Protein AF-A0A949EAJ3-F1 (afdb_monomer_lite)

Structure (mmCIF, N/CA/C/O backbone):
data_AF-A0A949EAJ3-F1
#
_entry.id   AF-A0A949EAJ3-F1
#
loop_
_atom_site.group_PDB
_atom_site.id
_atom_site.type_symbol
_atom_site.label_atom_id
_atom_site.label_alt_id
_atom_site.label_comp_id
_atom_site.label_asym_id
_atom_site.label_entity_id
_atom_site.label_seq_id
_atom_site.pdbx_PDB_ins_code
_atom_site.Cartn_x
_atom_site.Cartn_y
_atom_site.Cartn_z
_atom_site.occupancy
_atom_site.B_iso_or_equiv
_atom_site.auth_seq_id
_atom_site.auth_comp_id
_atom_site.auth_asym_id
_atom_site.auth_atom_id
_atom_site.pdbx_PDB_model_num
ATOM 1 N N . MET A 1 1 ? -10.487 -21.394 61.112 1.00 54.28 1 MET A N 1
ATOM 2 C CA . MET A 1 1 ? -10.572 -21.930 59.734 1.00 54.28 1 MET A CA 1
ATOM 3 C C . MET A 1 1 ? -11.647 -21.232 58.896 1.00 54.28 1 MET A C 1
ATOM 5 O O . MET A 1 1 ? -11.265 -20.547 57.963 1.00 54.28 1 MET A O 1
ATOM 9 N N . LYS A 1 2 ? -12.944 -21.254 59.259 1.00 57.28 2 LYS A N 1
ATOM 10 C CA . LYS A 1 2 ? -14.018 -20.570 58.488 1.00 57.28 2 LYS A CA 1
ATOM 11 C C . LYS A 1 2 ? -13.787 -19.069 58.211 1.00 57.28 2 LYS A C 1
ATOM 13 O O . LYS A 1 2 ? -14.093 -18.607 57.124 1.00 57.28 2 LYS A O 1
ATOM 18 N N . LYS A 1 3 ? -13.209 -18.321 59.162 1.00 59.44 3 LYS A N 1
ATOM 19 C CA . LYS A 1 3 ? -12.944 -16.872 59.016 1.00 59.44 3 LYS A CA 1
ATOM 20 C C . LYS A 1 3 ? -11.853 -16.558 57.978 1.00 59.44 3 LYS A C 1
ATOM 22 O O . LYS A 1 3 ? -12.006 -15.632 57.198 1.00 59.44 3 LYS A O 1
ATOM 27 N N . TYR A 1 4 ? -10.794 -17.371 57.930 1.00 67.94 4 TYR A N 1
ATOM 28 C CA . TYR A 1 4 ? -9.713 -17.240 56.944 1.00 67.94 4 TYR A CA 1
ATOM 29 C C . TYR A 1 4 ? -10.102 -17.819 55.577 1.00 67.94 4 TYR A C 1
ATOM 31 O O . TYR A 1 4 ? -9.638 -17.324 54.561 1.00 67.94 4 TYR A O 1
ATOM 39 N N . LEU A 1 5 ? -11.010 -18.804 55.548 1.00 73.44 5 LEU A N 1
ATOM 40 C CA . LEU A 1 5 ? -11.618 -19.317 54.316 1.00 73.44 5 LEU A CA 1
ATOM 41 C C . LEU A 1 5 ? -12.496 -18.249 53.639 1.00 73.44 5 LEU A C 1
ATOM 43 O O . LEU A 1 5 ? -12.387 -18.040 52.438 1.00 73.44 5 LEU A O 1
ATOM 47 N N . PHE A 1 6 ? -13.320 -17.533 54.416 1.00 71.31 6 PHE A N 1
ATOM 48 C CA . PHE A 1 6 ? -14.121 -16.409 53.917 1.00 71.31 6 PHE A CA 1
ATOM 49 C C . PHE A 1 6 ? -13.250 -15.239 53.451 1.00 71.31 6 PHE A C 1
ATOM 51 O O . PHE A 1 6 ? -13.505 -14.678 52.392 1.00 71.31 6 PHE A O 1
ATOM 58 N N . LEU A 1 7 ? -12.197 -14.900 54.203 1.00 72.31 7 LEU A N 1
ATOM 59 C CA . LEU A 1 7 ? -11.242 -13.867 53.798 1.00 72.31 7 LEU A CA 1
ATOM 60 C C . LEU A 1 7 ? -10.501 -14.264 52.509 1.00 72.31 7 LEU A C 1
ATOM 62 O O . LEU A 1 7 ? -10.348 -13.437 51.619 1.00 72.31 7 LEU A O 1
ATOM 66 N N . GLY A 1 8 ? -10.106 -15.534 52.379 1.00 75.38 8 GLY A N 1
ATOM 67 C CA . GLY A 1 8 ? -9.476 -16.076 51.173 1.00 75.38 8 GLY A CA 1
ATOM 68 C C . GLY A 1 8 ? -10.398 -16.063 49.953 1.00 75.38 8 GLY A C 1
ATOM 69 O O . GLY A 1 8 ? -9.954 -15.695 48.874 1.00 75.38 8 GLY A O 1
ATOM 70 N N . LEU A 1 9 ? -11.687 -16.376 50.125 1.00 73.88 9 LEU A N 1
ATOM 71 C CA . LEU A 1 9 ? -12.703 -16.280 49.067 1.00 73.88 9 LEU A CA 1
ATOM 72 C C . LEU A 1 9 ? -12.960 -14.834 48.631 1.00 73.88 9 LEU A C 1
ATOM 74 O O . LEU A 1 9 ? -13.077 -14.578 47.440 1.00 73.88 9 LEU A O 1
ATOM 78 N N . ILE A 1 10 ? -13.004 -13.887 49.572 1.00 71.56 10 ILE A N 1
ATOM 79 C CA . ILE A 1 10 ? -13.185 -12.459 49.273 1.00 71.56 10 ILE A CA 1
ATOM 80 C C . ILE A 1 10 ? -11.951 -11.895 48.559 1.00 71.56 10 ILE A C 1
ATOM 82 O O . ILE A 1 10 ? -12.093 -11.149 47.598 1.00 71.56 10 ILE A O 1
ATOM 86 N N . ILE A 1 11 ? -10.745 -12.282 48.977 1.00 70.06 11 ILE A N 1
ATOM 87 C CA . ILE A 1 11 ? -9.493 -11.876 48.325 1.00 70.06 11 ILE A CA 1
ATOM 88 C C . ILE A 1 11 ? -9.378 -12.512 46.930 1.00 70.06 11 ILE A C 1
ATOM 90 O O . ILE A 1 11 ? -9.062 -11.811 45.976 1.00 70.06 11 ILE A O 1
ATOM 94 N N . ALA A 1 12 ? -9.714 -13.794 46.765 1.00 69.25 12 ALA A N 1
ATOM 95 C CA . ALA A 1 12 ? -9.764 -14.440 45.451 1.00 69.25 12 ALA A CA 1
ATOM 96 C C . ALA A 1 12 ? -10.806 -13.784 44.524 1.00 69.25 12 ALA A C 1
ATOM 98 O O . ALA A 1 12 ? -10.527 -13.565 43.350 1.00 69.25 12 ALA A O 1
ATOM 99 N N . PHE A 1 13 ? -11.967 -13.394 45.061 1.00 66.50 13 PHE A N 1
ATOM 100 C CA . PHE A 1 13 ? -13.021 -12.676 44.337 1.00 66.50 13 PHE A CA 1
ATOM 101 C C . PHE A 1 13 ? -12.641 -11.228 43.978 1.00 66.50 13 PHE A C 1
ATOM 103 O O . PHE A 1 13 ? -13.087 -10.717 42.958 1.00 66.50 13 PHE A O 1
ATOM 110 N N . LEU A 1 14 ? -11.800 -10.570 44.783 1.00 58.12 14 LEU A N 1
ATOM 111 C CA . LEU A 1 14 ? -11.299 -9.213 44.525 1.00 58.12 14 LEU A CA 1
ATOM 112 C C . LEU A 1 14 ? -10.098 -9.180 43.570 1.00 58.12 14 LEU A C 1
ATOM 114 O O . LEU A 1 14 ? -9.890 -8.168 42.908 1.00 58.12 14 LEU A O 1
ATOM 118 N N . ILE A 1 15 ? -9.311 -10.260 43.489 1.00 56.62 15 ILE A N 1
ATOM 119 C CA . ILE A 1 15 ? -8.134 -10.349 42.606 1.00 56.62 15 ILE A CA 1
ATOM 120 C C . ILE A 1 15 ? -8.495 -10.959 41.241 1.00 56.62 15 ILE A C 1
ATOM 122 O O . ILE A 1 15 ? -7.904 -10.575 40.235 1.00 56.62 15 ILE A O 1
ATOM 126 N N . ALA A 1 16 ? -9.494 -11.847 41.168 1.00 56.22 16 ALA A N 1
ATOM 127 C CA . ALA A 1 16 ? -9.950 -12.448 39.910 1.00 56.22 16 ALA A CA 1
ATOM 128 C C . ALA A 1 16 ? -10.300 -11.435 38.790 1.00 56.22 16 ALA A C 1
ATOM 130 O O . ALA A 1 16 ? -9.942 -11.708 37.645 1.00 56.22 16 ALA A O 1
ATOM 131 N N . PRO A 1 17 ? -10.904 -10.256 39.060 1.00 51.97 17 PRO A N 1
ATOM 132 C CA . PRO A 1 17 ? -11.221 -9.278 38.018 1.00 51.97 17 PRO A CA 1
ATOM 133 C C . PRO A 1 17 ? -9.994 -8.524 37.492 1.00 51.97 17 PRO A C 1
ATOM 135 O O . PRO A 1 17 ? -10.044 -7.995 36.388 1.00 51.97 17 PRO A O 1
ATOM 138 N N . VAL A 1 18 ? -8.882 -8.473 38.240 1.00 52.34 18 VAL A N 1
ATOM 139 C CA . VAL A 1 18 ? -7.666 -7.746 37.816 1.00 52.34 18 VAL A CA 1
ATOM 140 C C . VAL A 1 18 ? -7.006 -8.424 36.605 1.00 52.34 18 VAL A C 1
ATOM 142 O O . VAL A 1 18 ? -6.289 -7.779 35.848 1.00 52.34 18 VAL A O 1
ATOM 145 N N . VAL A 1 19 ? -7.295 -9.709 36.379 1.00 49.25 19 VAL A N 1
ATOM 146 C CA . VAL A 1 19 ? -6.828 -10.473 35.210 1.00 49.25 19 VAL A CA 1
ATOM 147 C C . VAL A 1 19 ? -7.779 -10.322 34.005 1.00 49.25 19 VAL A C 1
ATOM 149 O O . VAL A 1 19 ? -7.454 -10.751 32.904 1.00 49.25 19 VAL A O 1
ATOM 152 N N . VAL A 1 20 ? -8.932 -9.658 34.169 1.00 49.22 20 VAL A N 1
ATOM 153 C CA . VAL A 1 20 ? -9.949 -9.436 33.119 1.00 49.22 20 VAL A CA 1
ATOM 154 C C . VAL A 1 20 ? -9.729 -8.079 32.433 1.00 49.22 20 VAL A C 1
ATOM 156 O O . VAL A 1 20 ? -10.641 -7.279 32.263 1.00 49.22 20 VAL A O 1
ATOM 159 N N . LEU A 1 21 ? -8.493 -7.804 32.010 1.00 48.28 21 LEU A N 1
ATOM 160 C CA . LEU A 1 21 ? -8.167 -6.710 31.078 1.00 48.28 21 LEU A CA 1
ATOM 161 C C . LEU A 1 21 ? -8.411 -7.122 29.610 1.00 48.28 21 LEU A C 1
ATOM 163 O O . LEU A 1 21 ? -7.740 -6.641 28.706 1.00 48.28 21 LEU A O 1
ATOM 167 N N . ALA A 1 22 ? -9.357 -8.027 29.352 1.00 43.94 22 ALA A N 1
ATOM 168 C CA . ALA A 1 22 ? -9.595 -8.598 28.025 1.00 43.94 22 ALA A CA 1
ATOM 169 C C . ALA A 1 22 ? -10.613 -7.797 27.186 1.00 43.94 22 ALA A C 1
ATOM 171 O O . ALA A 1 22 ? -11.365 -8.376 26.411 1.00 43.94 22 ALA A O 1
ATOM 172 N N . GLY A 1 23 ? -10.659 -6.474 27.356 1.00 53.16 23 GLY A N 1
ATOM 173 C CA . GLY A 1 23 ? -11.321 -5.580 26.410 1.00 53.16 23 GLY A CA 1
ATOM 174 C C . GLY A 1 23 ? -10.259 -4.988 25.499 1.00 53.16 23 GLY A C 1
ATOM 175 O O . GLY A 1 23 ? -9.665 -3.967 25.843 1.00 53.16 23 GLY A O 1
ATOM 176 N N . ASP A 1 24 ? -9.970 -5.644 24.376 1.00 53.59 24 ASP A N 1
ATOM 177 C CA . ASP A 1 24 ? -9.102 -5.052 23.363 1.00 53.59 24 ASP A CA 1
ATOM 178 C C . ASP A 1 24 ? -9.832 -3.859 22.724 1.00 53.59 24 ASP A C 1
ATOM 180 O O . ASP A 1 24 ? -10.738 -4.008 21.908 1.00 53.59 24 ASP A O 1
ATOM 184 N N . LEU A 1 25 ? -9.474 -2.649 23.160 1.00 57.84 25 LEU A N 1
ATOM 185 C CA . LEU A 1 25 ? -10.020 -1.392 22.645 1.00 57.84 25 LEU A CA 1
ATOM 186 C C . LEU A 1 25 ? -9.267 -0.892 21.399 1.00 57.84 25 LEU A C 1
ATOM 188 O O . LEU A 1 25 ? -9.429 0.267 21.016 1.00 57.84 25 LEU A O 1
ATOM 192 N N . SER A 1 26 ? -8.415 -1.714 20.777 1.00 56.53 26 SER A N 1
ATOM 193 C CA . SER A 1 26 ? -7.562 -1.288 19.657 1.00 56.53 26 SER A CA 1
ATOM 194 C C . SER A 1 26 ? -8.280 -1.153 18.303 1.00 56.53 26 SER A C 1
ATOM 196 O O . SER A 1 26 ? -7.643 -0.788 17.314 1.00 56.53 26 SER A O 1
ATOM 198 N N . GLY A 1 27 ? -9.600 -1.369 18.238 1.00 65.75 27 GLY A N 1
ATOM 199 C CA . GLY A 1 27 ? -10.379 -1.354 16.994 1.00 65.75 27 GLY A CA 1
ATOM 200 C C . GLY A 1 27 ? -11.525 -0.326 16.927 1.00 65.75 27 GLY A C 1
ATOM 201 O O . GLY A 1 27 ? -11.972 0.199 17.948 1.00 65.75 27 GLY A O 1
ATOM 202 N N . PRO A 1 28 ? -12.039 -0.027 15.715 1.00 69.19 28 PRO A N 1
ATOM 203 C CA . PRO A 1 28 ? -13.260 0.760 15.535 1.00 69.19 28 PRO A CA 1
ATOM 204 C C . PRO A 1 28 ? -14.497 0.005 16.054 1.00 69.19 28 PRO A C 1
ATOM 206 O O . PRO A 1 28 ? -14.603 -1.204 15.873 1.00 69.19 28 PRO A O 1
ATOM 209 N N . LEU A 1 29 ? -15.476 0.728 16.624 1.00 76.00 29 LEU A N 1
ATOM 210 C CA . LEU A 1 29 ? -16.734 0.139 17.128 1.00 76.00 29 LEU A CA 1
ATOM 211 C C . LEU A 1 29 ? -17.490 -0.656 16.055 1.00 76.00 29 LEU A C 1
ATOM 213 O O . LEU A 1 29 ? -18.106 -1.671 16.354 1.00 76.00 29 LEU A O 1
ATOM 217 N N . VAL A 1 30 ? -17.447 -0.182 14.808 1.00 82.31 30 VAL A N 1
ATOM 218 C CA . VAL A 1 30 ? -18.002 -0.881 13.647 1.00 82.31 30 VAL A CA 1
ATOM 219 C C . VAL A 1 30 ? -16.823 -1.366 12.795 1.00 82.31 30 VAL A C 1
ATOM 221 O O . VAL A 1 30 ? -16.180 -0.540 12.145 1.00 82.31 30 VAL A O 1
ATOM 224 N N . PRO A 1 31 ? -16.513 -2.676 12.780 1.00 70.50 31 PRO A N 1
ATOM 225 C CA . PRO A 1 31 ? -15.344 -3.203 12.067 1.00 70.50 31 PRO A CA 1
ATOM 226 C C . PRO A 1 31 ? -15.553 -3.349 10.548 1.00 70.50 31 PRO A C 1
ATOM 228 O O . PRO A 1 31 ? -14.629 -3.710 9.826 1.00 70.50 31 PRO A O 1
ATOM 231 N N . CYS A 1 32 ? -16.743 -3.036 10.033 1.00 78.75 32 CYS A N 1
ATOM 232 C CA . CYS A 1 32 ? -17.153 -3.248 8.643 1.00 78.75 32 CYS A CA 1
ATOM 233 C C . CYS A 1 32 ? -17.686 -1.959 7.987 1.00 78.75 32 CYS A C 1
ATOM 235 O O . CYS A 1 32 ? -17.901 -0.943 8.648 1.00 78.75 32 CYS A O 1
ATOM 237 N N . GLY A 1 33 ? -17.910 -1.991 6.672 1.00 67.62 33 GLY A N 1
ATOM 238 C CA . GLY A 1 33 ? -18.598 -0.923 5.935 1.00 67.62 33 GLY A CA 1
ATOM 239 C C . GLY A 1 33 ? -17.767 0.337 5.668 1.00 67.62 33 GLY A C 1
ATOM 240 O O . GLY A 1 33 ? -18.328 1.372 5.307 1.00 67.62 33 GLY A O 1
ATOM 241 N N . THR A 1 34 ? -16.442 0.272 5.828 1.00 66.12 34 THR A N 1
ATOM 242 C CA . THR A 1 34 ? -15.527 1.365 5.462 1.00 66.12 34 THR A CA 1
ATOM 243 C C . THR A 1 34 ? -14.929 1.145 4.069 1.00 66.12 34 THR A C 1
ATOM 245 O O . THR A 1 34 ? -15.103 0.097 3.457 1.00 66.12 34 THR A O 1
ATOM 248 N N . ARG A 1 35 ? -14.160 2.118 3.559 1.00 43.81 35 ARG A N 1
ATOM 249 C CA . ARG A 1 35 ? -13.435 1.973 2.278 1.00 43.81 35 ARG A CA 1
ATOM 250 C C . ARG A 1 35 ? -12.357 0.879 2.306 1.00 43.81 35 ARG A C 1
ATOM 252 O O . ARG A 1 35 ? -11.858 0.503 1.250 1.00 43.81 35 ARG A O 1
ATOM 259 N N . THR A 1 36 ? -11.974 0.417 3.496 1.00 44.81 36 THR A N 1
ATOM 260 C CA . THR A 1 36 ? -10.895 -0.553 3.732 1.00 44.81 36 THR A CA 1
ATOM 261 C C . THR A 1 36 ? -11.379 -1.825 4.432 1.00 44.81 36 THR A C 1
ATOM 263 O O . THR A 1 36 ? -10.557 -2.681 4.736 1.00 44.81 36 THR A O 1
ATOM 266 N N . THR A 1 37 ? -12.682 -1.963 4.710 1.00 52.38 37 THR A N 1
ATOM 267 C CA . THR A 1 37 ? -13.263 -3.134 5.389 1.00 52.38 37 THR A CA 1
ATOM 268 C C . THR A 1 37 ? -14.440 -3.697 4.595 1.00 52.38 37 THR A C 1
ATOM 270 O O . THR A 1 37 ? -15.044 -3.005 3.778 1.00 52.38 37 THR A O 1
ATOM 273 N N . GLU A 1 38 ? -14.739 -4.982 4.773 1.00 63.16 38 GLU A N 1
ATOM 274 C CA . GLU A 1 38 ? -15.806 -5.653 4.026 1.00 63.16 38 GLU A CA 1
ATOM 275 C C . GLU A 1 38 ? -17.204 -5.070 4.311 1.00 63.16 38 GLU A C 1
ATOM 277 O O . GLU A 1 38 ? -17.414 -4.457 5.364 1.00 63.16 38 GLU A O 1
ATOM 282 N N . PRO A 1 39 ? -18.177 -5.223 3.388 1.00 72.88 39 PRO A N 1
ATOM 283 C CA . PRO A 1 39 ? -19.558 -4.836 3.652 1.00 72.88 39 PRO A CA 1
ATOM 284 C C . PRO A 1 39 ? -20.093 -5.516 4.914 1.00 72.88 39 PRO A C 1
ATOM 286 O O . PRO A 1 39 ? -19.877 -6.706 5.128 1.00 72.88 39 PRO A O 1
ATOM 289 N N . CYS A 1 40 ? -20.818 -4.761 5.740 1.00 72.44 40 CYS A N 1
ATOM 290 C CA . CYS A 1 40 ? -21.372 -5.293 6.977 1.00 72.44 40 CYS A CA 1
ATOM 291 C C . CYS A 1 40 ? -22.381 -6.411 6.712 1.00 72.44 40 CYS A C 1
ATOM 293 O O . CYS A 1 40 ? -23.296 -6.274 5.899 1.00 72.44 40 CYS A O 1
ATOM 295 N N . THR A 1 41 ? -22.235 -7.494 7.464 1.00 77.06 41 THR A N 1
ATOM 296 C CA . THR A 1 41 ? -23.154 -8.634 7.461 1.00 77.06 41 THR A CA 1
ATOM 297 C C . THR A 1 41 ? -23.989 -8.656 8.742 1.00 77.06 41 THR A C 1
ATOM 299 O O . THR A 1 41 ? -23.763 -7.866 9.658 1.00 77.06 41 THR A O 1
ATOM 302 N N . PHE A 1 42 ? -24.950 -9.577 8.843 1.00 76.62 42 PHE A N 1
ATOM 303 C CA . PHE A 1 42 ? -25.722 -9.740 10.076 1.00 76.62 42 PHE A CA 1
ATOM 304 C C . PHE A 1 42 ? -24.842 -10.215 11.249 1.00 76.62 42 PHE A C 1
ATOM 306 O O . PHE A 1 42 ? -25.093 -9.816 12.381 1.00 76.62 42 PHE A O 1
ATOM 313 N N . CYS A 1 43 ? -23.760 -10.971 11.000 1.00 75.38 43 CYS A N 1
ATOM 314 C CA . CYS A 1 43 ? -22.798 -11.352 12.051 1.00 75.38 43 CYS A CA 1
ATOM 315 C C . CYS A 1 43 ? -22.142 -10.130 12.696 1.00 75.38 43 CYS A C 1
ATOM 317 O O . CYS A 1 43 ? -22.001 -10.055 13.914 1.00 75.38 43 CYS A O 1
ATOM 319 N N . HIS A 1 44 ? -21.813 -9.128 11.879 1.00 75.88 44 HIS A N 1
ATOM 320 C CA . HIS A 1 44 ? -21.184 -7.899 12.348 1.00 75.88 44 HIS A CA 1
ATOM 321 C C . HIS A 1 44 ? -22.065 -7.099 13.319 1.00 75.88 44 HIS A C 1
ATOM 323 O O . HIS A 1 44 ? -21.538 -6.308 14.099 1.00 75.88 44 HIS A O 1
ATOM 329 N N . LEU A 1 45 ? -23.385 -7.326 13.332 1.00 81.19 45 LEU A N 1
ATOM 330 C CA . LEU A 1 45 ? -24.277 -6.753 14.342 1.00 81.19 45 LEU A CA 1
ATOM 331 C C . LEU A 1 45 ? -24.018 -7.345 15.736 1.00 81.19 45 LEU A C 1
ATOM 333 O O . LEU A 1 45 ? -24.047 -6.614 16.724 1.00 81.19 45 LEU A O 1
ATOM 337 N N . PHE A 1 46 ? -23.741 -8.649 15.821 1.00 78.19 46 PHE A N 1
ATOM 338 C CA . PHE A 1 46 ? -23.403 -9.310 17.083 1.00 78.19 46 PHE A CA 1
ATOM 339 C C . PHE A 1 46 ? -22.004 -8.930 17.558 1.00 78.19 46 PHE A C 1
ATOM 341 O O . PHE A 1 46 ? -21.832 -8.656 18.743 1.00 78.19 46 PHE A O 1
ATOM 348 N N . VAL A 1 47 ? -21.046 -8.812 16.633 1.00 78.31 47 VAL A N 1
ATOM 349 C CA . VAL A 1 47 ? -19.706 -8.288 16.938 1.00 78.31 47 VAL A CA 1
ATOM 350 C C . VAL A 1 47 ? -19.805 -6.867 17.490 1.00 78.31 47 VAL A C 1
ATOM 352 O O . VAL A 1 47 ? -19.260 -6.589 18.550 1.00 78.31 47 VAL A O 1
ATOM 355 N N . LEU A 1 48 ? -20.581 -5.985 16.849 1.00 82.56 48 LEU A N 1
ATOM 356 C CA . LEU A 1 48 ? -20.828 -4.632 17.354 1.00 82.56 48 LEU A CA 1
ATOM 357 C C . LEU A 1 48 ? -21.440 -4.649 18.763 1.00 82.56 48 LEU A C 1
ATOM 359 O O . LEU A 1 48 ? -21.001 -3.902 19.637 1.00 82.56 48 LEU A O 1
ATOM 363 N N . ALA A 1 49 ? -22.451 -5.490 18.997 1.00 82.75 49 ALA A N 1
ATOM 364 C CA . ALA A 1 49 ? -23.079 -5.613 20.310 1.00 82.75 49 ALA A CA 1
ATOM 365 C C . ALA A 1 49 ? -22.072 -6.064 21.379 1.00 82.75 49 ALA A C 1
ATOM 367 O O . ALA A 1 49 ? -22.043 -5.490 22.468 1.00 82.75 49 ALA A O 1
ATOM 368 N N . GLN A 1 50 ? -21.211 -7.030 21.052 1.00 80.81 50 GLN A N 1
ATOM 369 C CA . GLN A 1 50 ? -20.122 -7.461 21.919 1.00 80.81 50 GLN A CA 1
ATOM 370 C C . GLN A 1 50 ? -19.143 -6.315 22.198 1.00 80.81 50 GLN A C 1
ATOM 372 O O . GLN A 1 50 ? -18.900 -6.007 23.362 1.00 80.81 50 GLN A O 1
ATOM 377 N N . THR A 1 51 ? -18.645 -5.632 21.165 1.00 81.06 51 THR A N 1
ATOM 378 C CA . THR A 1 51 ? -17.701 -4.515 21.319 1.00 81.06 51 THR A CA 1
ATOM 379 C C . THR A 1 51 ? -18.275 -3.407 22.205 1.00 81.06 51 THR A C 1
ATOM 381 O O . THR A 1 51 ? -17.559 -2.832 23.023 1.00 81.06 51 THR A O 1
ATOM 384 N N . ILE A 1 52 ? -19.578 -3.126 22.106 1.00 85.75 52 ILE A N 1
ATOM 385 C CA . ILE A 1 52 ? -20.263 -2.168 22.986 1.00 85.75 52 ILE A CA 1
ATOM 386 C C . ILE A 1 52 ? -20.274 -2.660 24.438 1.00 85.75 52 ILE A C 1
ATOM 388 O O . ILE A 1 52 ? -19.984 -1.881 25.349 1.00 85.75 52 ILE A O 1
ATOM 392 N N . ILE A 1 53 ? -20.609 -3.930 24.675 1.00 84.88 53 ILE A N 1
ATOM 393 C CA . ILE A 1 53 ? -20.630 -4.506 26.026 1.00 84.88 53 ILE A CA 1
ATOM 394 C C . ILE A 1 53 ? -19.222 -4.493 26.633 1.00 84.88 53 ILE A C 1
ATOM 396 O O . ILE A 1 53 ? -19.073 -4.099 27.792 1.00 84.88 53 ILE A O 1
ATOM 400 N N . ASP A 1 54 ? -18.198 -4.846 25.860 1.00 81.69 54 ASP A N 1
ATOM 401 C CA . ASP A 1 54 ? -16.800 -4.844 26.297 1.00 81.69 54 ASP A CA 1
ATOM 402 C C . ASP A 1 54 ? -16.319 -3.421 26.611 1.00 81.69 54 ASP A C 1
ATOM 404 O O . ASP A 1 54 ? -15.704 -3.184 27.657 1.00 81.69 54 ASP A O 1
ATOM 408 N N . PHE A 1 55 ? -16.680 -2.442 25.776 1.00 83.38 55 PHE A N 1
ATOM 409 C CA . PHE A 1 55 ? -16.386 -1.028 26.006 1.00 83.38 55 PHE A CA 1
ATOM 410 C C . PHE A 1 55 ? -17.028 -0.509 27.301 1.00 83.38 55 PHE A C 1
ATOM 412 O O . PHE A 1 55 ? -16.349 0.088 28.143 1.00 83.38 55 PHE A O 1
ATOM 419 N N . ILE A 1 56 ? -18.326 -0.764 27.499 1.00 87.25 56 ILE A N 1
ATOM 420 C CA . ILE A 1 56 ? -19.056 -0.329 28.699 1.00 87.25 56 ILE A CA 1
ATOM 421 C C . ILE A 1 56 ? -18.493 -1.013 29.946 1.00 87.25 56 ILE A C 1
ATOM 423 O O . ILE A 1 56 ? -18.257 -0.352 30.958 1.00 87.25 56 ILE A O 1
ATOM 427 N N . THR A 1 57 ? -18.247 -2.321 29.878 1.00 84.31 57 THR A N 1
ATOM 428 C CA . THR A 1 57 ? -17.723 -3.106 31.002 1.00 84.31 57 THR A CA 1
ATOM 429 C C . THR A 1 57 ? -16.339 -2.604 31.407 1.00 84.31 57 THR A C 1
ATOM 431 O O . THR A 1 57 ? -16.111 -2.321 32.585 1.00 84.31 57 THR A O 1
ATOM 434 N N . THR A 1 58 ? -15.449 -2.381 30.437 1.00 83.44 58 THR A N 1
ATOM 435 C CA . THR A 1 58 ? -14.121 -1.792 30.674 1.00 83.44 58 THR A CA 1
ATOM 436 C C . THR A 1 58 ? -14.237 -0.410 31.324 1.00 83.44 58 THR A C 1
ATOM 438 O O . THR A 1 58 ? -13.566 -0.129 32.321 1.00 83.44 58 THR A O 1
ATOM 441 N N . GLY A 1 59 ? -15.151 0.433 30.835 1.00 86.75 59 GLY A N 1
ATOM 442 C CA . GLY A 1 59 ? -15.437 1.742 31.424 1.00 86.75 59 GLY A CA 1
ATOM 443 C C . GLY A 1 59 ? -15.910 1.669 32.882 1.00 86.75 59 GLY A C 1
ATOM 444 O O . GLY A 1 59 ? -15.443 2.448 33.716 1.00 86.75 59 GLY A O 1
ATOM 445 N N . ILE A 1 60 ? -16.781 0.711 33.224 1.00 89.62 60 ILE A N 1
ATOM 446 C CA . ILE A 1 60 ? -17.262 0.496 34.601 1.00 89.62 60 ILE A CA 1
ATOM 447 C C . ILE A 1 60 ? -16.101 0.156 35.539 1.00 89.62 60 ILE A C 1
ATOM 449 O O . ILE A 1 60 ? -16.022 0.724 36.630 1.00 89.62 60 ILE A O 1
ATOM 453 N N . PHE A 1 61 ? -15.184 -0.724 35.131 1.00 86.38 61 PHE A N 1
ATOM 454 C CA . PHE A 1 61 ? -14.031 -1.085 35.960 1.00 86.38 61 PHE A CA 1
ATOM 455 C C . PHE A 1 61 ? -13.083 0.096 36.183 1.00 86.38 61 PHE A C 1
ATOM 457 O O . PHE A 1 61 ? -12.664 0.332 37.319 1.00 86.38 61 PHE A O 1
ATOM 464 N N . ILE A 1 62 ? -12.803 0.886 35.142 1.00 87.94 62 ILE A N 1
ATOM 465 C CA . ILE A 1 62 ? -11.985 2.103 35.264 1.00 87.94 62 ILE A CA 1
ATOM 466 C C . ILE A 1 62 ? -12.635 3.087 36.248 1.00 87.94 62 ILE A C 1
ATOM 468 O O . ILE A 1 62 ? -11.977 3.572 37.172 1.00 87.94 62 ILE A O 1
ATOM 472 N N . LEU A 1 63 ? -13.939 3.346 36.106 1.00 90.56 63 LEU A N 1
ATOM 473 C CA . LEU A 1 63 ? -14.676 4.235 37.010 1.00 90.56 63 LEU A CA 1
ATOM 474 C C . LEU A 1 63 ? -14.716 3.705 38.446 1.00 90.56 63 LEU A C 1
ATOM 476 O O . LEU A 1 63 ? -14.589 4.486 39.390 1.00 90.56 63 LEU A O 1
ATOM 480 N N . ALA A 1 64 ? -14.851 2.393 38.632 1.00 91.50 64 ALA A N 1
ATOM 481 C CA . ALA A 1 64 ? -14.831 1.780 39.953 1.00 91.50 64 ALA A CA 1
ATOM 482 C C . ALA A 1 64 ? -13.490 2.010 40.661 1.00 91.50 64 ALA A C 1
ATOM 484 O O . ALA A 1 64 ? -13.486 2.406 41.827 1.00 91.50 64 ALA A O 1
ATOM 485 N N . VAL A 1 65 ? -12.362 1.845 39.961 1.00 89.25 65 VAL A N 1
ATOM 486 C CA . VAL A 1 65 ? -11.026 2.142 40.509 1.00 89.25 65 VAL A CA 1
ATOM 487 C C . VAL A 1 65 ? -10.928 3.610 40.925 1.00 89.25 65 VAL A C 1
ATOM 489 O O . VAL A 1 65 ? -10.512 3.904 42.047 1.00 89.25 65 VAL A O 1
ATOM 492 N N . VAL A 1 66 ? -11.377 4.535 40.071 1.00 92.06 66 VAL A N 1
ATOM 493 C CA . VAL A 1 66 ? -11.375 5.976 40.374 1.00 92.06 66 VAL A CA 1
ATOM 494 C C . VAL A 1 66 ? -12.219 6.288 41.613 1.00 92.06 66 VAL A C 1
ATOM 496 O O . VAL A 1 66 ? -11.749 6.980 42.517 1.00 92.06 66 VAL A O 1
ATOM 499 N N . PHE A 1 67 ? -13.436 5.751 41.715 1.00 93.56 67 PHE A N 1
ATOM 500 C CA . PHE A 1 67 ? -14.294 5.984 42.879 1.00 93.56 67 PHE A CA 1
ATOM 501 C C . PHE A 1 67 ? -13.753 5.351 44.156 1.00 93.56 67 PHE A C 1
ATOM 503 O O . PHE A 1 67 ? -13.880 5.952 45.222 1.00 93.56 67 PHE A O 1
ATOM 510 N N . ILE A 1 68 ? -13.108 4.188 44.076 1.00 93.06 68 ILE A N 1
ATOM 511 C CA . ILE A 1 68 ? -12.448 3.579 45.233 1.00 93.06 68 ILE A CA 1
ATOM 512 C C . ILE A 1 68 ? -11.296 4.466 45.719 1.00 93.06 68 ILE A C 1
ATOM 514 O O . ILE A 1 68 ? -11.183 4.692 46.923 1.00 93.06 68 ILE A O 1
ATOM 518 N N . ILE A 1 69 ? -10.491 5.029 44.810 1.00 91.06 69 ILE A N 1
ATOM 519 C CA . ILE A 1 69 ? -9.420 5.974 45.163 1.00 91.06 69 ILE A CA 1
ATOM 520 C C . ILE A 1 69 ? -10.005 7.232 45.809 1.00 91.06 69 ILE A C 1
ATOM 522 O O . ILE A 1 69 ? -9.563 7.623 46.888 1.00 91.06 69 ILE A O 1
ATOM 526 N N . ILE A 1 70 ? -11.024 7.844 45.198 1.00 92.25 70 ILE A N 1
ATOM 527 C CA . ILE A 1 70 ? -11.675 9.049 45.736 1.00 92.25 70 ILE A CA 1
ATOM 528 C C . ILE A 1 70 ? -12.270 8.764 47.117 1.00 92.25 70 ILE A C 1
ATOM 530 O O . ILE A 1 70 ? -12.052 9.530 48.056 1.00 92.25 70 ILE A O 1
ATOM 534 N N . GLY A 1 71 ? -12.988 7.653 47.274 1.00 94.00 71 GLY A N 1
ATOM 535 C CA . GLY A 1 71 ? -13.560 7.253 48.554 1.00 94.00 71 GLY A CA 1
ATOM 536 C C . GLY A 1 71 ? -12.486 6.971 49.606 1.00 94.00 71 GLY A C 1
ATOM 537 O O . GLY A 1 71 ? -12.628 7.398 50.751 1.00 94.00 71 GLY A O 1
ATOM 538 N N . GLY A 1 72 ? -11.378 6.339 49.213 1.00 92.25 72 GLY A N 1
ATOM 539 C CA . GLY A 1 72 ? -10.224 6.084 50.075 1.00 92.25 72 GLY A CA 1
ATOM 540 C C . GLY A 1 72 ? -9.552 7.373 50.549 1.00 92.25 72 GLY A C 1
ATOM 541 O O . GLY A 1 72 ? -9.357 7.555 51.750 1.00 92.25 72 GLY A O 1
ATOM 542 N N . LEU A 1 73 ? -9.276 8.308 49.637 1.00 92.81 73 LEU A N 1
ATOM 543 C CA . LEU A 1 73 ? -8.737 9.630 49.972 1.00 92.81 73 LEU A CA 1
ATOM 544 C C . LEU A 1 73 ? -9.697 10.421 50.866 1.00 92.81 73 LEU A C 1
ATOM 546 O O . LEU A 1 73 ? -9.259 11.045 51.827 1.00 92.81 73 LEU A O 1
ATOM 550 N N . THR A 1 74 ? -11.003 10.342 50.606 1.00 93.31 74 THR A N 1
ATOM 551 C CA . THR A 1 74 ? -12.027 11.005 51.430 1.00 93.31 74 THR A CA 1
ATOM 552 C C . THR A 1 74 ? -12.007 10.483 52.869 1.00 93.31 74 THR A C 1
ATOM 554 O O . THR A 1 74 ? -12.132 11.270 53.801 1.00 93.31 74 THR A O 1
ATOM 557 N N . ILE A 1 75 ? -11.793 9.177 53.069 1.00 93.19 75 ILE A N 1
ATOM 558 C CA . ILE A 1 75 ? -11.640 8.578 54.405 1.00 93.19 75 ILE A CA 1
ATOM 559 C C . ILE A 1 75 ? -10.330 9.030 55.062 1.00 93.19 75 ILE A C 1
ATOM 561 O O . ILE A 1 75 ? -10.347 9.440 56.222 1.00 93.19 75 ILE A O 1
ATOM 565 N N . LEU A 1 76 ? -9.205 8.972 54.340 1.00 92.56 76 LEU A N 1
ATOM 566 C CA . LEU A 1 76 ? -7.885 9.334 54.874 1.00 92.56 76 LEU A CA 1
ATOM 567 C C . LEU A 1 76 ? -7.804 10.812 55.283 1.00 92.56 76 LEU A C 1
ATOM 569 O O . LEU A 1 76 ? -7.143 11.144 56.264 1.00 92.56 76 LEU A O 1
ATOM 573 N N . LEU A 1 77 ? -8.501 11.686 54.557 1.00 92.62 77 LEU A N 1
ATOM 574 C CA . LEU A 1 77 ? -8.523 13.131 54.787 1.00 92.62 77 LEU A CA 1
ATOM 575 C C . LEU A 1 77 ? -9.706 13.593 55.662 1.00 92.62 77 LEU A C 1
ATOM 577 O O . LEU A 1 77 ? -9.859 14.791 55.890 1.00 92.62 77 LEU A O 1
ATOM 581 N N . ALA A 1 78 ? -10.544 12.681 56.171 1.00 89.00 78 ALA A N 1
ATOM 582 C CA . ALA A 1 78 ? -11.756 13.036 56.921 1.00 89.00 78 ALA A CA 1
ATOM 583 C C . ALA A 1 78 ? -11.479 13.721 58.276 1.00 89.00 78 ALA A C 1
ATOM 585 O O . ALA A 1 78 ? -12.320 14.477 58.768 1.00 89.00 78 ALA A O 1
ATOM 586 N N . GLY A 1 79 ? -10.323 13.459 58.898 1.00 87.19 79 GLY A N 1
ATOM 587 C CA . GLY A 1 79 ? -10.001 13.961 60.237 1.00 87.19 79 GLY A CA 1
ATOM 588 C C . GLY A 1 79 ? -11.054 13.559 61.280 1.00 87.19 79 GLY A C 1
ATOM 589 O O . GLY A 1 79 ? -11.512 12.419 61.306 1.00 87.19 79 GLY A O 1
ATOM 590 N N . ALA A 1 80 ? -11.458 14.505 62.133 1.00 82.69 80 ALA A N 1
ATOM 591 C CA . ALA A 1 80 ? -12.496 14.306 63.151 1.00 82.69 80 ALA A CA 1
ATOM 592 C C . ALA A 1 80 ? -13.927 14.599 62.646 1.00 82.69 80 ALA A C 1
ATOM 594 O O . ALA A 1 80 ? -14.840 14.750 63.456 1.00 82.69 80 ALA A O 1
ATOM 595 N N . VAL A 1 81 ? -14.138 14.717 61.328 1.00 90.75 81 VAL A N 1
ATOM 596 C CA . VAL A 1 81 ? -15.446 15.038 60.740 1.00 90.75 81 VAL A CA 1
ATOM 597 C C . VAL A 1 81 ? -16.175 13.739 60.360 1.00 90.75 81 VAL A C 1
ATOM 599 O O . VAL A 1 81 ? -15.838 13.119 59.348 1.00 90.75 81 VAL A O 1
ATOM 602 N N . PRO A 1 82 ? -17.196 13.305 61.126 1.00 88.06 82 PRO A N 1
ATOM 603 C CA . PRO A 1 82 ? -17.851 12.014 60.908 1.00 88.06 82 PRO A CA 1
ATOM 604 C C . PRO A 1 82 ? -18.587 11.926 59.563 1.00 88.06 82 PRO A C 1
ATOM 606 O O . PRO A 1 82 ? -18.641 10.849 58.972 1.00 88.06 82 PRO A O 1
ATOM 609 N N . SER A 1 83 ? -19.091 13.047 59.037 1.00 91.56 83 SER A N 1
ATOM 610 C CA . SER A 1 83 ? -19.796 13.075 57.749 1.00 91.56 83 SER A CA 1
ATOM 611 C C . SER A 1 83 ? -18.895 12.698 56.566 1.00 91.56 83 SER A C 1
ATOM 613 O O . SER A 1 83 ? -19.340 11.998 55.659 1.00 91.56 83 SER A O 1
ATOM 615 N N . ASN A 1 84 ? -17.617 13.090 56.584 1.00 89.12 84 ASN A N 1
ATOM 616 C CA . ASN A 1 84 ? -16.663 12.760 55.518 1.00 89.12 84 ASN A CA 1
ATOM 617 C C . ASN A 1 84 ? -16.254 11.282 55.559 1.00 89.12 84 ASN A C 1
ATOM 619 O O . ASN A 1 84 ? -16.112 10.642 54.516 1.00 89.12 84 ASN A O 1
ATOM 623 N N . LEU A 1 85 ? -16.135 10.715 56.763 1.00 92.38 85 LEU A N 1
ATOM 624 C CA . LEU A 1 85 ? -15.891 9.285 56.939 1.00 92.38 85 LEU A CA 1
ATOM 625 C C . LEU A 1 85 ? -17.042 8.452 56.359 1.00 92.38 85 LEU A C 1
ATOM 627 O O . LEU A 1 85 ? -16.814 7.450 55.677 1.00 92.38 85 LEU A O 1
ATOM 631 N N . GLU A 1 86 ? -18.279 8.860 56.635 1.00 93.81 86 GLU A N 1
ATOM 632 C CA . GLU A 1 86 ? -19.470 8.175 56.141 1.00 93.81 86 GLU A CA 1
ATOM 633 C C . GLU A 1 86 ? -19.616 8.316 54.618 1.00 93.81 86 GLU A C 1
ATOM 635 O O . GLU A 1 86 ? -19.887 7.331 53.927 1.00 93.81 86 GLU A O 1
ATOM 640 N N . LEU A 1 87 ? -19.328 9.505 54.077 1.00 93.69 87 LEU A N 1
ATOM 641 C CA . LEU A 1 87 ? -19.317 9.759 52.637 1.00 93.69 87 LEU A CA 1
ATOM 642 C C . LEU A 1 87 ? -18.320 8.855 51.903 1.00 93.69 87 LEU A C 1
ATOM 644 O O . LEU A 1 87 ? -18.698 8.186 50.941 1.00 93.69 87 LEU A O 1
ATOM 648 N N . GLY A 1 88 ? -17.068 8.789 52.360 1.00 92.69 88 GLY A N 1
ATOM 649 C CA . GLY A 1 88 ? -16.046 7.968 51.711 1.00 92.69 88 GLY A CA 1
ATOM 650 C C . GLY A 1 88 ? -16.397 6.476 51.713 1.00 92.69 88 GLY A C 1
ATOM 651 O O . GLY A 1 88 ? -16.266 5.805 50.687 1.00 92.69 88 GLY A O 1
ATOM 652 N N . LYS A 1 89 ? -16.962 5.964 52.818 1.00 93.44 89 LYS A N 1
ATOM 653 C CA . LYS A 1 89 ? -17.489 4.587 52.886 1.00 93.44 89 LYS A CA 1
ATOM 654 C C . LYS A 1 89 ? -18.628 4.358 51.898 1.00 93.44 89 LYS A C 1
ATOM 656 O O . LYS A 1 89 ? -18.673 3.309 51.253 1.00 93.44 89 LYS A O 1
ATOM 661 N N . LYS A 1 90 ? -19.537 5.326 51.762 1.00 96.00 90 LYS A N 1
ATOM 662 C CA . LYS A 1 90 ? -20.661 5.252 50.825 1.00 96.00 90 LYS A CA 1
ATOM 663 C C . LYS A 1 90 ? -20.184 5.225 49.373 1.00 96.00 90 LYS A C 1
ATOM 665 O O . LYS A 1 90 ? -20.682 4.411 48.604 1.00 96.00 90 LYS A O 1
ATOM 670 N N . ILE A 1 91 ? -19.191 6.044 49.017 1.00 94.38 91 ILE A N 1
ATOM 671 C CA . ILE A 1 91 ? -18.584 6.053 47.675 1.00 94.38 91 ILE A CA 1
ATOM 672 C C . ILE A 1 91 ? -17.996 4.675 47.346 1.00 94.38 91 ILE A C 1
ATOM 674 O O . ILE A 1 91 ? -18.342 4.097 46.317 1.00 94.38 91 ILE A O 1
ATOM 678 N N . ILE A 1 92 ? -17.173 4.118 48.241 1.00 93.38 92 ILE A N 1
ATOM 679 C CA . ILE A 1 92 ? -16.558 2.794 48.044 1.00 93.38 92 ILE A CA 1
ATOM 680 C C . ILE A 1 92 ? -17.631 1.706 47.932 1.00 93.38 92 ILE A C 1
ATOM 682 O O . ILE A 1 92 ? -17.589 0.885 47.021 1.00 93.38 92 ILE A O 1
ATOM 686 N N . THR A 1 93 ? -18.613 1.708 48.835 1.00 92.50 93 THR A N 1
ATOM 687 C CA . THR A 1 93 ? -19.673 0.687 48.855 1.00 92.50 93 THR A CA 1
ATOM 688 C C . THR A 1 93 ? -20.502 0.729 47.574 1.00 92.50 93 THR A C 1
ATOM 690 O O . THR A 1 93 ? -20.764 -0.313 46.981 1.00 92.50 93 THR A O 1
ATOM 693 N N . ASN A 1 94 ? -20.856 1.924 47.097 1.00 94.69 94 ASN A N 1
ATOM 694 C CA . ASN A 1 94 ? -21.596 2.090 45.848 1.00 94.69 94 ASN A CA 1
ATOM 695 C C . ASN A 1 94 ? -20.779 1.637 44.629 1.00 94.69 94 ASN A C 1
ATOM 697 O O . ASN A 1 94 ? -21.334 0.991 43.741 1.00 94.69 94 ASN A O 1
ATOM 701 N N . ALA A 1 95 ? -19.473 1.923 44.597 1.00 93.00 95 ALA A N 1
ATOM 702 C CA . ALA A 1 95 ? -18.586 1.447 43.537 1.00 93.00 95 ALA A CA 1
ATOM 703 C C . ALA A 1 95 ? -18.522 -0.091 43.504 1.00 93.00 95 ALA A C 1
ATOM 705 O O . ALA A 1 95 ? -18.672 -0.691 42.441 1.00 93.00 95 ALA A O 1
ATOM 706 N N . ILE A 1 96 ? -18.387 -0.734 44.670 1.00 93.19 96 ILE A N 1
ATOM 707 C CA . ILE A 1 96 ? -18.383 -2.201 44.791 1.00 93.19 96 ILE A CA 1
ATOM 708 C C . ILE A 1 96 ? -19.718 -2.792 44.328 1.00 93.19 96 ILE A C 1
ATOM 710 O O . ILE A 1 96 ? -19.722 -3.755 43.564 1.00 93.19 96 ILE A O 1
ATOM 714 N N . ILE A 1 97 ? -20.848 -2.214 44.746 1.00 92.50 97 ILE A N 1
ATOM 715 C CA . ILE A 1 97 ? -22.179 -2.666 44.314 1.00 92.50 97 ILE A CA 1
ATOM 716 C C . ILE A 1 97 ? -22.302 -2.593 42.785 1.00 92.50 97 ILE A C 1
ATOM 718 O O . ILE A 1 97 ? -22.773 -3.548 42.172 1.00 92.50 97 ILE A O 1
ATOM 722 N N . GLY A 1 98 ? -21.834 -1.507 42.162 1.00 91.44 98 GLY A N 1
ATOM 723 C CA . GLY A 1 98 ? -21.834 -1.362 40.704 1.00 91.44 98 GLY A CA 1
ATOM 724 C C . GLY A 1 98 ? -21.030 -2.454 39.992 1.00 91.44 98 GLY A C 1
ATOM 725 O O . GLY A 1 98 ? -21.530 -3.070 39.051 1.00 91.44 98 GLY A O 1
ATOM 726 N N . VAL A 1 99 ? -19.822 -2.753 40.481 1.00 90.38 99 VAL A N 1
ATOM 727 C CA . VAL A 1 99 ? -18.977 -3.832 39.934 1.00 90.38 99 VAL A CA 1
ATOM 728 C C . VAL A 1 99 ? -19.647 -5.198 40.083 1.00 90.38 99 VAL A C 1
ATOM 730 O O . VAL A 1 99 ? -19.658 -5.984 39.138 1.00 90.38 99 VAL A O 1
ATOM 733 N N . VAL A 1 100 ? -20.248 -5.480 41.243 1.00 90.62 100 VAL A N 1
ATOM 734 C CA . VAL A 1 100 ? -20.960 -6.745 41.481 1.00 90.62 100 VAL A CA 1
ATOM 735 C C . VAL A 1 100 ? -22.127 -6.906 40.508 1.00 90.62 100 VAL A C 1
ATOM 737 O O . VAL A 1 100 ? -22.292 -7.979 39.933 1.00 90.62 100 VAL A O 1
ATOM 740 N N . ILE A 1 101 ? -22.909 -5.850 40.275 1.00 91.69 101 ILE A N 1
ATOM 741 C CA . ILE A 1 101 ? -24.020 -5.881 39.314 1.00 91.69 101 ILE A CA 1
ATOM 742 C C . ILE A 1 101 ? -23.508 -6.156 37.892 1.00 91.69 101 ILE A C 1
ATOM 744 O O . ILE A 1 101 ? -24.078 -7.000 37.202 1.00 91.69 101 ILE A O 1
ATOM 748 N N . ALA A 1 102 ? -22.422 -5.503 37.467 1.00 87.75 102 ALA A N 1
ATOM 749 C CA . ALA A 1 102 ? -21.834 -5.712 36.142 1.00 87.75 102 ALA A CA 1
ATOM 750 C C . ALA A 1 102 ? -21.343 -7.160 35.942 1.00 87.75 102 ALA A C 1
ATOM 752 O O . ALA A 1 102 ? -21.649 -7.786 34.927 1.00 87.75 102 ALA A O 1
ATOM 753 N N . LEU A 1 103 ? -20.655 -7.728 36.938 1.00 85.25 103 LEU A N 1
ATOM 754 C CA . LEU A 1 103 ? -20.183 -9.119 36.906 1.00 85.25 103 LEU A CA 1
ATOM 755 C C . LEU A 1 103 ? -21.335 -10.134 36.879 1.00 85.25 103 LEU A C 1
ATOM 757 O O . LEU A 1 103 ? -21.267 -11.144 36.171 1.00 85.25 103 LEU A O 1
ATOM 761 N N . LEU A 1 104 ? -22.409 -9.871 37.629 1.00 86.75 104 LEU A N 1
ATOM 762 C CA . LEU A 1 104 ? -23.604 -10.713 37.609 1.00 86.75 104 LEU A CA 1
ATOM 763 C C . LEU A 1 104 ? -24.291 -10.666 36.243 1.00 86.75 104 LEU A C 1
ATOM 765 O O . LEU A 1 104 ? -24.643 -11.719 35.715 1.00 86.75 104 LEU A O 1
ATOM 769 N N . ALA A 1 105 ? -24.425 -9.483 35.640 1.00 88.19 105 ALA A N 1
ATOM 770 C CA . ALA A 1 105 ? -24.988 -9.341 34.300 1.00 88.19 105 ALA A CA 1
ATOM 771 C C . ALA A 1 105 ? -24.174 -10.129 33.261 1.00 88.19 105 ALA A C 1
ATOM 773 O O . ALA A 1 105 ? -24.745 -10.909 32.499 1.00 88.19 105 ALA A O 1
ATOM 774 N N . TRP A 1 106 ? -22.843 -10.008 33.290 1.00 83.81 106 TRP A N 1
ATOM 775 C CA . TRP A 1 106 ? -21.951 -10.758 32.402 1.00 83.81 106 TRP A CA 1
ATOM 776 C C . TRP A 1 106 ? -22.108 -12.280 32.563 1.00 83.81 106 TRP A C 1
ATOM 778 O O . TRP A 1 106 ? -22.170 -13.019 31.580 1.00 83.81 106 TRP A O 1
ATOM 788 N N . THR A 1 107 ? -22.249 -12.756 33.804 1.00 83.06 107 THR A N 1
ATOM 789 C CA . THR A 1 107 ? -22.459 -14.183 34.109 1.00 83.06 107 THR A CA 1
ATOM 790 C C . THR A 1 107 ? -23.813 -14.690 33.608 1.00 83.06 107 THR A C 1
ATOM 792 O O . THR A 1 107 ? -23.902 -15.791 33.066 1.00 83.06 107 THR A O 1
ATOM 795 N N . VAL A 1 108 ? -24.873 -13.892 33.757 1.00 85.25 108 VAL A N 1
ATOM 796 C CA . VAL A 1 108 ? -26.216 -14.244 33.269 1.00 85.25 108 VAL A CA 1
ATOM 797 C C . VAL A 1 108 ? -26.231 -14.335 31.744 1.00 85.25 108 VAL A C 1
ATOM 799 O O . VAL A 1 108 ? -26.768 -15.301 31.207 1.00 85.25 108 VAL A O 1
ATOM 802 N N . ILE A 1 109 ? -25.596 -13.389 31.045 1.00 83.88 109 ILE A N 1
ATOM 803 C CA . ILE A 1 109 ? -25.450 -13.433 29.582 1.00 83.88 109 ILE A CA 1
ATOM 804 C C . ILE A 1 109 ? -24.723 -14.718 29.173 1.00 83.88 109 ILE A C 1
ATOM 806 O O . ILE A 1 109 ? -25.242 -15.478 28.357 1.00 83.88 109 ILE A O 1
ATOM 810 N N . ASN A 1 110 ? -23.593 -15.030 29.816 1.00 80.06 110 ASN A N 1
ATOM 811 C CA . ASN A 1 110 ? -22.872 -16.287 29.599 1.00 80.06 110 ASN A CA 1
ATOM 812 C C . ASN A 1 110 ? -23.767 -17.516 29.730 1.00 80.06 110 ASN A C 1
ATOM 814 O O . ASN A 1 110 ? -23.729 -18.406 28.882 1.00 80.06 110 ASN A O 1
ATOM 818 N N . MET A 1 111 ? -24.575 -17.573 30.786 1.00 81.94 111 MET A N 1
ATOM 819 C CA . MET A 1 111 ? -25.479 -18.691 31.019 1.00 81.94 111 MET A CA 1
ATOM 820 C C . MET A 1 111 ? -26.521 -18.814 29.902 1.00 81.94 111 MET A C 1
ATOM 822 O O . MET A 1 111 ? -26.773 -19.918 29.426 1.00 81.94 111 MET A O 1
ATOM 826 N N . ILE A 1 112 ? -27.102 -17.701 29.453 1.00 83.31 112 ILE A N 1
ATOM 827 C CA . ILE A 1 112 ? -28.089 -17.690 28.365 1.00 83.31 112 ILE A CA 1
ATOM 828 C C . ILE A 1 112 ? -27.456 -18.200 27.063 1.00 83.31 112 ILE A C 1
ATOM 830 O O . ILE A 1 112 ? -27.993 -19.116 26.444 1.00 83.31 112 ILE A O 1
ATOM 834 N N . PHE A 1 113 ? -26.294 -17.673 26.671 1.00 75.94 113 PHE A N 1
ATOM 835 C CA . PHE A 1 113 ? -25.622 -18.079 25.431 1.00 75.94 113 PHE A CA 1
ATOM 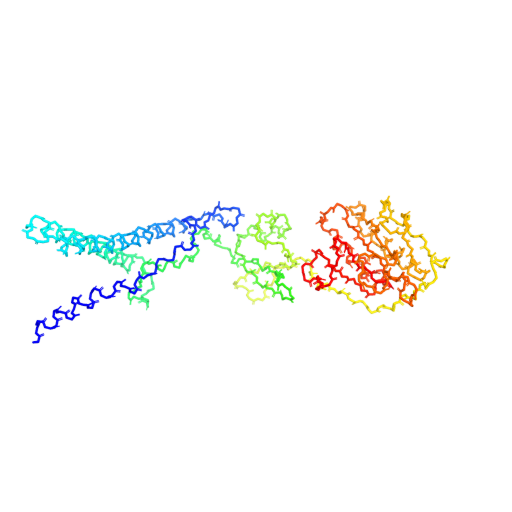836 C C . PHE A 1 113 ? -25.189 -19.549 25.461 1.00 75.94 113 PHE A C 1
ATOM 838 O O . PHE A 1 113 ? -25.490 -20.300 24.533 1.00 75.94 113 PHE A O 1
ATOM 845 N N . ASN A 1 114 ? -24.591 -20.004 26.564 1.00 73.94 114 ASN A N 1
ATOM 846 C CA . ASN A 1 114 ? -24.173 -21.400 26.699 1.00 73.94 114 ASN A CA 1
ATOM 847 C C . ASN A 1 114 ? -25.346 -22.396 26.761 1.00 73.94 114 ASN A C 1
ATOM 849 O O . ASN A 1 114 ? -25.147 -23.577 26.489 1.00 73.94 114 ASN A O 1
ATOM 853 N N . THR A 1 115 ? -26.554 -21.959 27.139 1.00 76.88 115 THR A N 1
ATOM 854 C CA . THR A 1 115 ? -27.733 -22.843 27.228 1.00 76.88 115 THR A CA 1
ATOM 855 C C . THR A 1 115 ? -28.602 -22.828 25.976 1.00 76.88 115 THR A C 1
ATOM 857 O O . THR A 1 115 ? -29.202 -23.855 25.660 1.00 76.88 115 THR A O 1
ATOM 860 N N . LEU A 1 116 ? -28.684 -21.695 25.273 1.00 71.25 116 LEU A N 1
ATOM 861 C CA . LEU A 1 116 ? -29.585 -21.515 24.130 1.00 71.25 116 LEU A CA 1
ATOM 862 C C . LEU A 1 116 ? -28.881 -21.528 22.768 1.00 71.25 116 LEU A C 1
ATOM 864 O O . LEU A 1 116 ? -29.542 -21.816 21.773 1.00 71.25 116 LEU A O 1
ATOM 868 N N . VAL A 1 117 ? -27.587 -21.197 22.703 1.00 68.19 117 VAL A N 1
ATOM 869 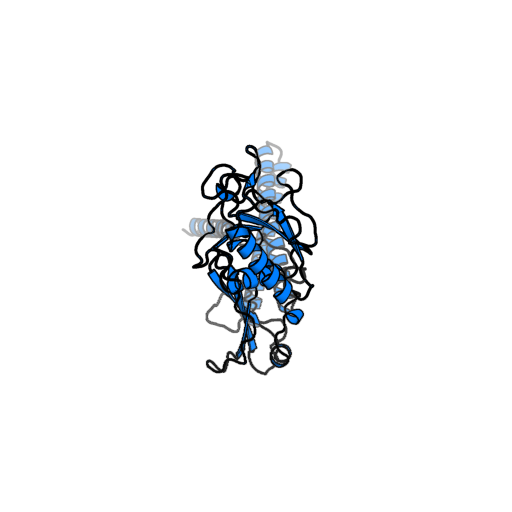C CA . VAL A 1 117 ? -26.877 -20.933 21.435 1.00 68.19 117 VAL A CA 1
ATOM 870 C C . VAL A 1 117 ? -25.773 -21.956 21.151 1.00 68.19 117 VAL A C 1
ATOM 872 O O . VAL A 1 117 ? -25.599 -22.345 19.999 1.00 68.19 117 VAL A O 1
ATOM 875 N N . SER A 1 118 ? -25.047 -22.439 22.164 1.00 60.44 118 SER A N 1
ATOM 876 C CA . SER A 1 118 ? -23.908 -23.345 21.950 1.00 60.44 118 SER A CA 1
ATOM 877 C C . SER A 1 118 ? -24.328 -24.729 21.431 1.00 60.44 118 SER A C 1
ATOM 879 O O . SER A 1 118 ? -24.883 -25.550 22.164 1.00 60.44 118 SER A O 1
ATOM 881 N N . THR A 1 119 ? -24.014 -25.017 20.166 1.00 56.53 119 THR A N 1
ATOM 882 C CA . THR A 1 119 ? -24.203 -26.331 19.522 1.00 56.53 119 THR A CA 1
ATOM 883 C C . THR A 1 119 ? -23.048 -27.297 19.784 1.00 56.53 119 THR A C 1
ATOM 885 O O . THR A 1 119 ? -23.241 -28.512 19.704 1.00 56.53 119 THR A O 1
ATOM 888 N N . ASP A 1 120 ? -21.869 -26.782 20.147 1.00 56.97 120 ASP A N 1
ATOM 889 C CA . ASP A 1 120 ? -20.700 -27.585 20.496 1.00 56.97 120 ASP A CA 1
ATOM 890 C C . ASP A 1 120 ? -20.556 -27.727 22.018 1.00 56.97 120 ASP A C 1
ATOM 892 O O . ASP A 1 120 ? -20.157 -26.812 22.742 1.00 56.97 120 ASP A O 1
ATOM 896 N N . LYS A 1 121 ? -20.899 -28.916 22.517 1.00 57.16 121 LYS A N 1
ATOM 897 C CA . LYS A 1 121 ? -20.857 -29.246 23.948 1.00 57.16 121 LYS A CA 1
ATOM 898 C C . LYS A 1 121 ? -19.439 -29.488 24.471 1.00 57.16 121 LYS A C 1
ATOM 900 O O . LYS A 1 121 ? -19.278 -29.679 25.675 1.00 57.16 121 LYS A O 1
ATOM 905 N N . THR A 1 122 ? -18.427 -29.509 23.604 1.00 58.59 122 THR A N 1
ATOM 906 C CA . THR A 1 122 ? -17.039 -29.791 24.001 1.00 58.59 122 THR A CA 1
ATOM 907 C C . THR A 1 122 ? -16.320 -28.575 24.592 1.00 58.59 122 THR A C 1
ATOM 909 O O . THR A 1 122 ? -15.380 -28.756 25.364 1.00 58.59 122 THR A O 1
ATOM 912 N N . LYS A 1 123 ? -16.794 -27.349 24.316 1.00 57.69 123 LYS A N 1
ATOM 913 C CA . LYS A 1 123 ? -16.219 -26.085 24.819 1.00 57.69 123 LYS A CA 1
ATOM 914 C C . LYS A 1 123 ? -16.920 -25.529 26.078 1.00 57.69 123 LYS A C 1
ATOM 916 O O . LYS A 1 123 ? -16.676 -24.392 26.458 1.00 57.69 123 LYS A O 1
ATOM 921 N N . PHE A 1 124 ? -17.792 -26.288 26.750 1.00 59.41 124 PHE A N 1
ATOM 922 C CA . PHE A 1 124 ? -18.551 -25.777 27.904 1.00 59.41 124 PHE A CA 1
ATOM 923 C C . PHE A 1 124 ? -17.714 -25.718 29.205 1.00 59.41 124 PHE A C 1
ATOM 925 O O . PHE A 1 124 ? -17.138 -26.743 29.583 1.00 59.41 124 PHE A O 1
ATOM 932 N N . PRO A 1 125 ? -17.729 -24.603 29.972 1.00 60.53 125 PRO A N 1
ATOM 933 C CA . PRO A 1 125 ? -18.368 -23.312 29.685 1.00 60.53 125 PRO A CA 1
ATOM 934 C C . PRO A 1 125 ? -17.471 -22.401 28.828 1.00 60.53 125 PRO A C 1
ATOM 936 O O . PRO A 1 125 ? -16.369 -22.047 29.249 1.00 60.53 125 PRO A O 1
ATOM 939 N N . ALA A 1 126 ? -17.965 -21.981 27.661 1.00 63.50 126 ALA A N 1
ATOM 940 C CA . ALA A 1 126 ? -17.263 -21.037 26.796 1.00 63.50 126 ALA A CA 1
ATOM 941 C C . ALA A 1 126 ? -17.660 -19.609 27.189 1.00 63.50 126 ALA A C 1
ATOM 943 O O . ALA A 1 126 ? -18.839 -19.364 27.472 1.00 63.50 126 ALA A O 1
ATOM 944 N N . PRO A 1 127 ? -16.726 -18.651 27.238 1.00 67.88 127 PRO A N 1
ATOM 945 C CA . PRO A 1 127 ? -17.099 -17.272 27.477 1.00 67.88 127 PRO A CA 1
ATOM 946 C C . PRO A 1 127 ? -17.818 -16.726 26.224 1.00 67.88 127 PRO A C 1
ATOM 948 O O . PRO A 1 127 ? -17.395 -16.951 25.096 1.00 67.88 127 PRO A O 1
ATOM 951 N N . TRP A 1 128 ? -18.952 -16.044 26.415 1.00 71.50 128 TRP A N 1
ATOM 952 C CA . TRP A 1 128 ? -19.838 -15.567 25.340 1.00 71.50 128 TRP A CA 1
ATOM 953 C C . TRP A 1 128 ? -19.155 -14.557 24.411 1.00 71.50 128 TRP A C 1
ATOM 955 O O . TRP A 1 128 ? -19.653 -14.298 23.322 1.00 71.50 128 TRP A O 1
ATOM 965 N N . ASN A 1 129 ? -18.038 -13.982 24.861 1.00 68.00 129 ASN A N 1
ATOM 966 C CA . ASN A 1 129 ? -17.231 -13.004 24.146 1.00 68.00 129 ASN A CA 1
ATOM 967 C C . ASN A 1 129 ? -16.217 -13.645 23.175 1.00 68.00 129 ASN A C 1
ATOM 969 O O . ASN A 1 129 ? -15.357 -12.945 22.649 1.00 68.00 129 ASN A O 1
ATOM 973 N N . ASP A 1 130 ? -16.304 -14.950 22.930 1.00 65.44 130 ASP A N 1
ATOM 974 C CA . ASP A 1 130 ? -15.580 -15.630 21.855 1.00 65.44 130 ASP A CA 1
ATOM 975 C C . ASP A 1 130 ? -16.560 -15.980 20.727 1.00 65.44 130 ASP A C 1
ATOM 977 O O . ASP A 1 130 ? -16.957 -17.131 20.527 1.00 65.44 130 ASP A O 1
ATOM 981 N N . ILE A 1 131 ? -17.061 -14.941 20.051 1.00 62.91 131 ILE A N 1
ATOM 982 C CA . ILE A 1 131 ? -17.961 -15.107 18.908 1.00 62.91 131 ILE A CA 1
ATOM 983 C C . ILE A 1 131 ? -17.104 -15.412 17.676 1.00 62.91 131 ILE A C 1
ATOM 985 O O . ILE A 1 131 ? -16.695 -14.513 16.938 1.00 62.91 131 ILE A O 1
ATOM 989 N N . GLU A 1 132 ? -16.852 -16.698 17.435 1.00 57.44 132 GLU A N 1
ATOM 990 C CA . GLU A 1 132 ? -16.335 -17.188 16.155 1.00 57.44 132 GLU A CA 1
ATOM 991 C C . GLU A 1 132 ? -17.430 -16.985 15.087 1.00 57.44 132 GLU A C 1
ATOM 993 O O . GLU A 1 132 ? -18.327 -17.807 14.894 1.00 57.44 132 GLU A O 1
ATOM 998 N N . CYS A 1 133 ? -17.400 -15.832 14.413 1.00 61.28 133 CYS A N 1
ATOM 999 C CA . CYS A 1 133 ? -18.248 -15.543 13.258 1.00 61.28 133 CYS A CA 1
ATOM 1000 C C . CYS A 1 133 ? -17.805 -16.388 12.050 1.00 61.28 133 CYS A C 1
ATOM 1002 O O . CYS A 1 133 ? -17.218 -15.876 11.098 1.00 61.28 133 CYS A O 1
ATOM 1004 N N . GLU A 1 134 ? -18.129 -17.678 12.041 1.00 51.19 134 GLU A N 1
ATOM 1005 C CA . GLU A 1 134 ? -18.124 -18.467 10.810 1.00 51.19 134 GLU A CA 1
ATOM 1006 C C . GLU A 1 134 ? -19.414 -18.178 10.021 1.00 51.19 134 GLU A C 1
ATOM 1008 O O . GLU A 1 134 ? -20.474 -18.750 10.259 1.00 51.19 134 GLU A O 1
ATOM 1013 N N . GLY A 1 135 ? -19.345 -17.249 9.063 1.00 48.06 135 GLY A N 1
ATOM 1014 C CA . GLY A 1 135 ? -20.287 -17.242 7.933 1.00 48.06 135 GLY A CA 1
ATOM 1015 C C . GLY A 1 135 ? -21.679 -16.636 8.158 1.00 48.06 135 GLY A C 1
ATOM 1016 O O . GLY A 1 135 ? -22.647 -17.058 7.529 1.00 48.06 135 GLY A O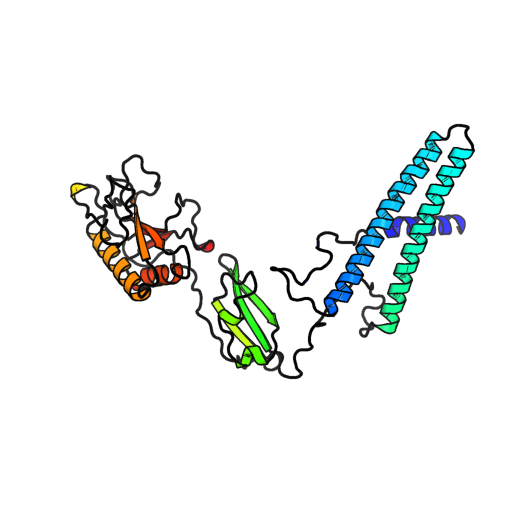 1
ATOM 1017 N N . GLY A 1 136 ? -21.820 -15.602 8.988 1.00 37.94 136 GLY A N 1
ATOM 1018 C CA . GLY A 1 136 ? -23.090 -14.879 9.146 1.00 37.94 136 GLY A CA 1
ATOM 1019 C C . GLY A 1 136 ? -23.301 -13.730 8.150 1.00 37.94 136 GLY A C 1
ATOM 1020 O O . GLY A 1 136 ? -23.538 -12.597 8.569 1.00 37.94 136 GLY A O 1
ATOM 1021 N N . GLY A 1 137 ? -23.213 -13.981 6.844 1.00 35.09 137 GLY A N 1
ATOM 1022 C CA . GLY A 1 137 ? -23.522 -13.002 5.798 1.00 35.09 137 GLY A CA 1
ATOM 1023 C C . GLY A 1 137 ? -23.650 -13.682 4.454 1.00 35.09 137 GLY A C 1
ATOM 1024 O O . GLY A 1 137 ? -22.622 -13.985 3.878 1.00 35.09 137 GLY A O 1
ATOM 1025 N N . ILE A 1 138 ? -24.899 -13.924 4.026 1.00 35.72 138 ILE A N 1
ATOM 1026 C CA . ILE A 1 138 ? -25.293 -14.924 3.022 1.00 35.72 138 ILE A CA 1
ATOM 1027 C C . ILE A 1 138 ? -24.558 -16.251 3.249 1.00 35.72 138 ILE A C 1
ATOM 1029 O O . ILE A 1 138 ? -23.372 -16.387 2.973 1.00 35.72 138 ILE A O 1
ATOM 1033 N N . THR A 1 139 ? -25.280 -17.289 3.685 1.00 37.03 139 THR A N 1
ATOM 1034 C CA . THR A 1 139 ? -24.858 -18.634 3.281 1.00 37.03 139 THR A CA 1
ATOM 1035 C C . THR A 1 139 ? -24.514 -18.540 1.793 1.00 37.03 139 THR A C 1
ATOM 1037 O O . THR A 1 139 ? -25.345 -17.986 1.051 1.00 37.03 139 THR A O 1
ATOM 1040 N N . PRO A 1 140 ? -23.336 -19.014 1.340 1.00 40.03 140 PRO A N 1
ATOM 1041 C CA . PRO A 1 140 ? -23.142 -19.233 -0.082 1.00 40.03 140 PRO A CA 1
ATOM 1042 C C . PRO A 1 140 ? -24.406 -19.950 -0.572 1.00 40.03 140 PRO A C 1
ATOM 1044 O O . PRO A 1 140 ? -24.952 -20.776 0.181 1.00 40.03 140 PRO A O 1
ATOM 1047 N N . PRO A 1 141 ? -24.957 -19.595 -1.748 1.00 36.53 141 PRO A N 1
ATOM 1048 C CA . PRO A 1 141 ? -26.068 -20.365 -2.289 1.00 36.53 141 PRO A CA 1
ATOM 1049 C C . PRO A 1 141 ? -25.690 -21.843 -2.194 1.00 36.53 141 PRO A C 1
ATOM 1051 O O . PRO A 1 141 ? -24.513 -22.182 -2.257 1.00 36.53 141 PRO A O 1
ATOM 1054 N N . THR A 1 142 ? -26.669 -22.698 -1.917 1.00 41.88 142 THR A N 1
ATOM 1055 C CA . THR A 1 142 ? -26.507 -24.136 -1.671 1.00 41.88 142 THR A CA 1
ATOM 1056 C C . THR A 1 142 ? -26.066 -24.846 -2.958 1.00 41.88 142 THR A C 1
ATOM 1058 O O . THR A 1 142 ? -26.801 -25.607 -3.579 1.00 41.88 142 THR A O 1
ATOM 1061 N N . GLY A 1 143 ? -24.852 -24.529 -3.375 1.00 45.38 143 GLY A N 1
ATOM 1062 C CA . GLY A 1 143 ? -24.246 -24.754 -4.665 1.00 45.38 143 GLY A CA 1
ATOM 1063 C C . GLY A 1 143 ? -22.791 -24.329 -4.518 1.00 45.38 143 GLY A C 1
ATOM 1064 O O . GLY A 1 143 ? -22.516 -23.167 -4.254 1.00 45.38 143 GLY A O 1
ATOM 1065 N N . LYS A 1 144 ? -21.903 -25.324 -4.582 1.00 45.41 144 LYS A N 1
ATOM 1066 C CA . LYS A 1 144 ? -20.444 -25.245 -4.754 1.00 45.41 144 LYS A CA 1
ATOM 1067 C C . LYS A 1 144 ? -19.734 -24.178 -3.915 1.00 45.41 144 LYS A C 1
ATOM 1069 O O . LYS A 1 144 ? -19.809 -22.981 -4.181 1.00 45.41 144 LYS A O 1
ATOM 1074 N N . ASN A 1 145 ? -18.943 -24.634 -2.947 1.00 47.59 145 ASN A N 1
ATOM 1075 C CA . ASN A 1 145 ? -18.029 -23.790 -2.180 1.00 47.59 145 ASN A CA 1
ATOM 1076 C C . ASN A 1 145 ? -16.904 -23.260 -3.085 1.00 47.59 145 ASN A C 1
ATOM 1078 O O . ASN A 1 145 ? -15.799 -23.803 -3.103 1.00 47.59 145 ASN A O 1
ATOM 1082 N N . LEU A 1 146 ? -17.212 -22.219 -3.857 1.00 47.78 146 LEU A N 1
ATOM 1083 C CA . LEU A 1 146 ? -16.300 -21.578 -4.789 1.00 47.78 146 LEU A CA 1
ATOM 1084 C C . LEU A 1 146 ? -15.536 -20.463 -4.075 1.00 47.78 146 LEU A C 1
ATOM 1086 O O . LEU A 1 146 ? -16.125 -19.537 -3.515 1.00 47.78 146 LEU A O 1
ATOM 1090 N N . TYR A 1 147 ? -14.212 -20.554 -4.093 1.00 49.56 147 TYR A N 1
ATOM 1091 C CA . TYR A 1 147 ? -13.321 -19.535 -3.550 1.00 49.56 147 TYR A CA 1
ATOM 1092 C C . TYR A 1 147 ? -12.337 -19.075 -4.620 1.00 49.56 147 TYR A C 1
ATOM 1094 O O . TYR A 1 147 ? -11.900 -19.860 -5.468 1.00 49.56 147 TYR A O 1
ATOM 1102 N N . CYS A 1 148 ? -11.993 -17.789 -4.584 1.00 49.19 148 CYS A N 1
ATOM 1103 C CA . CYS A 1 148 ? -10.936 -17.243 -5.420 1.00 49.19 148 CYS A CA 1
ATOM 1104 C C . CYS A 1 148 ? -9.624 -17.339 -4.658 1.00 49.19 148 CYS A C 1
ATOM 1106 O O . CYS A 1 148 ? -9.433 -16.703 -3.617 1.00 49.19 148 CYS A O 1
ATOM 1108 N N . HIS A 1 149 ? -8.707 -18.109 -5.218 1.00 55.84 149 HIS A N 1
ATOM 1109 C CA . HIS A 1 149 ? -7.315 -18.071 -4.824 1.00 55.84 149 HIS A CA 1
ATOM 1110 C C . HIS A 1 149 ? -6.700 -16.808 -5.406 1.00 55.84 149 HIS A C 1
ATOM 1112 O O . HIS A 1 149 ? -6.754 -16.641 -6.620 1.00 55.84 149 HIS A O 1
ATOM 1118 N N . ILE A 1 150 ? -6.113 -15.935 -4.593 1.00 54.19 150 ILE A N 1
ATOM 1119 C CA . ILE A 1 150 ? -5.346 -14.793 -5.090 1.00 54.19 150 ILE A CA 1
ATOM 1120 C C . ILE A 1 150 ? -3.898 -14.936 -4.639 1.00 54.19 150 ILE A C 1
ATOM 1122 O O . ILE A 1 150 ? -3.629 -15.115 -3.452 1.00 54.19 150 ILE A O 1
ATOM 1126 N N . ILE A 1 151 ? -2.964 -14.826 -5.584 1.00 54.75 151 ILE A N 1
ATOM 1127 C CA . ILE A 1 151 ? -1.538 -14.736 -5.270 1.00 54.75 151 ILE A CA 1
ATOM 1128 C C . ILE A 1 151 ? -1.145 -13.259 -5.251 1.00 54.75 151 ILE A C 1
ATOM 1130 O O . ILE A 1 151 ? -1.219 -12.572 -6.275 1.00 54.75 151 ILE A O 1
ATOM 1134 N N . GLN A 1 152 ? -0.770 -12.767 -4.073 1.00 49.50 152 GLN A N 1
ATOM 1135 C CA . GLN A 1 152 ? -0.290 -11.405 -3.844 1.00 49.50 152 GLN A CA 1
ATOM 1136 C C . GLN A 1 152 ? 1.221 -11.431 -3.601 1.00 49.50 152 GLN A C 1
ATOM 1138 O O . GLN A 1 152 ? 1.719 -12.345 -2.956 1.00 49.50 152 GLN A O 1
ATOM 1143 N N . ASN A 1 153 ? 1.964 -10.430 -4.073 1.00 47.03 153 ASN A N 1
ATOM 1144 C CA . ASN A 1 153 ? 3.368 -10.276 -3.677 1.00 47.03 153 ASN A CA 1
ATOM 1145 C C . ASN A 1 153 ? 3.472 -9.445 -2.394 1.00 47.03 153 ASN A C 1
ATOM 1147 O O . ASN A 1 153 ? 2.977 -8.318 -2.345 1.00 47.03 153 ASN A O 1
ATOM 1151 N N . GLU A 1 154 ? 4.171 -9.983 -1.399 1.00 44.34 154 GLU A N 1
ATOM 1152 C CA . GLU A 1 154 ? 4.617 -9.283 -0.195 1.00 44.34 154 GLU A CA 1
ATOM 1153 C C . GLU A 1 154 ? 6.156 -9.335 -0.190 1.00 44.34 154 GLU A C 1
ATOM 1155 O O . GLU A 1 154 ? 6.772 -10.315 0.234 1.00 44.34 154 GLU A O 1
ATOM 1160 N N . GLY A 1 155 ? 6.796 -8.318 -0.777 1.00 47.56 155 GLY A N 1
ATOM 1161 C CA . GLY A 1 155 ? 8.244 -8.343 -1.019 1.00 47.56 155 GLY A CA 1
ATOM 1162 C C . GLY A 1 155 ? 8.643 -9.357 -2.104 1.00 47.56 155 GLY A C 1
ATOM 1163 O O . GLY A 1 155 ? 8.001 -9.435 -3.150 1.00 47.56 155 GLY A O 1
ATOM 1164 N N . ASP A 1 156 ? 9.675 -10.162 -1.831 1.00 32.19 156 ASP A N 1
ATOM 1165 C CA . ASP A 1 156 ? 10.150 -11.256 -2.704 1.00 32.19 156 ASP A CA 1
ATOM 1166 C C . ASP A 1 156 ? 9.302 -12.539 -2.602 1.00 32.19 156 ASP A C 1
ATOM 1168 O O . ASP A 1 156 ? 9.607 -13.550 -3.239 1.00 32.19 156 ASP A O 1
ATOM 1172 N N . THR A 1 157 ? 8.255 -12.533 -1.770 1.00 34.00 157 THR A N 1
ATOM 1173 C CA . THR A 1 157 ? 7.447 -13.721 -1.478 1.00 34.00 157 THR A CA 1
ATOM 1174 C C . THR A 1 157 ? 6.037 -13.601 -2.038 1.00 34.00 157 THR A C 1
ATOM 1176 O O . THR A 1 157 ? 5.377 -12.570 -1.912 1.00 34.00 157 THR A O 1
ATOM 1179 N N . ALA A 1 158 ? 5.567 -14.687 -2.650 1.00 41.25 158 ALA A N 1
ATOM 1180 C CA . ALA A 1 158 ? 4.175 -14.849 -3.027 1.00 41.25 158 ALA A CA 1
ATOM 1181 C C . ALA A 1 158 ? 3.374 -15.293 -1.794 1.00 41.25 158 ALA A C 1
ATOM 1183 O O . ALA A 1 158 ? 3.633 -16.355 -1.225 1.00 41.25 158 ALA A O 1
ATOM 1184 N N . LYS A 1 159 ? 2.399 -14.483 -1.389 1.00 40.75 159 LYS A N 1
ATOM 1185 C CA . LYS A 1 159 ? 1.441 -14.782 -0.330 1.00 40.75 159 LYS A CA 1
ATOM 1186 C C . LYS A 1 159 ? 0.105 -15.179 -0.932 1.00 40.75 159 LYS A C 1
ATOM 1188 O O . LYS A 1 159 ? -0.458 -14.483 -1.776 1.00 40.75 159 LYS A O 1
ATOM 1193 N N . MET A 1 160 ? -0.388 -16.313 -0.464 1.00 49.53 160 MET A N 1
ATOM 1194 C CA . MET A 1 160 ? -1.683 -16.859 -0.836 1.00 49.53 160 MET A CA 1
ATOM 1195 C C . MET A 1 160 ? -2.755 -16.207 0.032 1.00 49.53 160 MET A C 1
ATOM 1197 O O . MET A 1 160 ? -2.641 -16.217 1.260 1.00 49.53 160 MET A O 1
ATOM 1201 N N . VAL A 1 161 ? -3.777 -15.632 -0.596 1.00 50.69 161 VAL A N 1
ATOM 1202 C CA . VAL A 1 161 ? -4.934 -15.071 0.104 1.00 50.69 161 VAL A CA 1
ATOM 1203 C C . VAL A 1 161 ? -6.201 -15.678 -0.481 1.00 50.69 161 VAL A C 1
ATOM 1205 O O . VAL A 1 161 ? -6.441 -15.611 -1.687 1.00 50.69 161 VAL A O 1
ATOM 1208 N N . GLU A 1 162 ? -7.002 -16.290 0.385 1.00 52.66 162 GLU A N 1
ATOM 1209 C CA . GLU A 1 162 ? -8.275 -16.904 0.023 1.00 52.66 162 GLU A CA 1
ATOM 1210 C C . GLU A 1 162 ? -9.413 -15.911 0.256 1.00 52.66 162 GLU A C 1
ATOM 1212 O O . GLU A 1 162 ? -9.558 -15.356 1.347 1.00 52.66 162 GLU A O 1
ATOM 1217 N N . TYR A 1 163 ? -10.236 -15.696 -0.770 1.00 50.44 163 TYR A N 1
ATOM 1218 C CA . TYR A 1 163 ? -11.442 -14.879 -0.672 1.00 50.44 163 TYR A CA 1
ATOM 1219 C C . TYR A 1 163 ? -12.666 -15.692 -1.100 1.00 50.44 163 TYR A C 1
ATOM 1221 O O . TYR A 1 163 ? -12.677 -16.318 -2.162 1.00 50.44 163 TYR A O 1
ATOM 1229 N N . TYR A 1 164 ? -13.711 -15.655 -0.277 1.00 51.25 164 TYR A N 1
ATOM 1230 C CA . TYR A 1 164 ? -14.977 -16.342 -0.526 1.00 51.25 164 TYR A CA 1
ATOM 1231 C C . TYR A 1 164 ? -15.910 -15.463 -1.374 1.00 51.25 164 TYR A C 1
ATOM 1233 O O . TYR A 1 164 ? -16.116 -14.288 -1.061 1.00 51.25 164 TYR A O 1
ATOM 1241 N N . PHE A 1 165 ? -16.480 -16.030 -2.441 1.00 48.91 165 PHE A N 1
ATOM 1242 C CA . PHE A 1 165 ? -17.410 -15.355 -3.357 1.00 48.91 165 PHE A CA 1
ATOM 1243 C C . PHE A 1 165 ? -18.646 -16.237 -3.619 1.00 48.91 165 PHE A C 1
ATOM 1245 O O . PHE A 1 165 ? -18.660 -17.414 -3.274 1.00 48.91 165 PHE A O 1
ATOM 1252 N N . SER A 1 166 ? -19.713 -15.681 -4.206 1.00 47.94 166 SER A N 1
ATOM 1253 C CA . SER A 1 166 ? -20.897 -16.467 -4.601 1.00 47.94 166 SER A CA 1
ATOM 1254 C C . SER A 1 166 ? -20.732 -17.109 -5.991 1.00 47.94 166 SER A C 1
ATOM 1256 O O . SER A 1 166 ? -19.994 -16.584 -6.825 1.00 47.94 166 SER A O 1
ATOM 1258 N N . GLU A 1 167 ? -21.450 -18.214 -6.273 1.00 44.62 167 GLU A N 1
ATOM 1259 C CA . GLU A 1 167 ? -21.321 -19.003 -7.524 1.00 44.62 167 GLU A CA 1
ATOM 1260 C C . GLU A 1 167 ? -21.424 -18.180 -8.819 1.00 44.62 167 GLU A C 1
ATOM 1262 O O . GLU A 1 167 ? -20.799 -18.526 -9.823 1.00 44.62 167 GLU A O 1
ATOM 1267 N N . ILE A 1 168 ? -22.205 -17.096 -8.800 1.00 41.47 168 ILE A N 1
ATOM 1268 C CA . ILE A 1 168 ? -22.446 -16.235 -9.964 1.00 41.47 168 ILE A CA 1
ATOM 1269 C C . ILE A 1 168 ? -21.152 -15.547 -10.418 1.00 41.47 168 ILE A C 1
ATOM 1271 O O . ILE A 1 168 ? -20.930 -15.431 -11.619 1.00 41.47 168 ILE A O 1
ATOM 1275 N N . PHE A 1 169 ? -20.270 -15.164 -9.488 1.00 42.47 169 PHE A N 1
ATOM 1276 C CA . PHE A 1 169 ? -19.029 -14.452 -9.815 1.00 42.47 169 PHE A CA 1
ATOM 1277 C C . PHE A 1 169 ? -17.950 -15.361 -10.414 1.00 42.47 169 PHE A C 1
ATOM 1279 O O . PHE A 1 169 ? -17.159 -14.911 -11.236 1.00 42.47 169 PHE A O 1
ATOM 1286 N N . CYS A 1 170 ? -17.933 -16.650 -10.064 1.00 41.12 170 CYS A N 1
ATOM 1287 C CA . CYS A 1 170 ? -16.967 -17.597 -10.627 1.00 41.12 170 CYS A CA 1
ATOM 1288 C C . CYS A 1 170 ? -17.344 -18.076 -12.037 1.00 41.12 170 CYS A C 1
ATOM 1290 O O . CYS A 1 170 ? -16.459 -18.463 -12.797 1.00 41.12 170 CYS A O 1
ATOM 1292 N N . GLN A 1 171 ? -18.633 -18.069 -12.402 1.00 39.19 171 GLN A N 1
ATOM 1293 C CA . GLN A 1 171 ? -19.090 -18.525 -13.724 1.00 39.19 171 GLN A CA 1
ATOM 1294 C C . GLN A 1 171 ? -18.920 -17.474 -14.827 1.00 39.19 171 GLN A C 1
ATOM 1296 O O . GLN A 1 171 ? -18.789 -17.840 -15.993 1.00 39.19 171 GLN A O 1
ATOM 1301 N N . THR A 1 172 ? -18.908 -16.185 -14.480 1.00 40.91 172 THR A N 1
ATOM 1302 C CA . THR A 1 172 ? -18.727 -15.081 -15.439 1.00 40.91 172 THR A CA 1
ATOM 1303 C C . THR A 1 172 ? -17.263 -14.728 -15.708 1.00 40.91 172 THR A C 1
ATOM 1305 O O . THR A 1 172 ? -17.004 -13.864 -16.538 1.00 40.91 172 THR A O 1
ATOM 1308 N N . GLY A 1 173 ? -16.321 -15.419 -15.057 1.00 39.78 173 GLY A N 1
ATOM 1309 C CA . GLY A 1 173 ? -14.899 -15.095 -15.091 1.00 39.78 173 GLY A CA 1
ATOM 1310 C C . GLY A 1 173 ? -14.567 -13.999 -14.081 1.00 39.78 173 GLY A C 1
ATOM 1311 O O . GLY A 1 173 ? -15.231 -12.967 -14.007 1.00 39.78 173 GLY A O 1
ATOM 1312 N N . CYS A 1 174 ? -13.540 -14.231 -13.270 1.00 41.56 174 CYS A N 1
ATOM 1313 C CA . CYS A 1 174 ? -12.964 -13.183 -12.441 1.00 41.56 174 CYS A CA 1
ATOM 1314 C C . CYS A 1 174 ?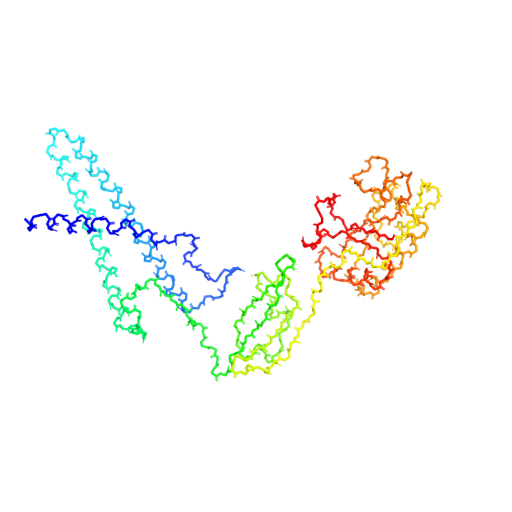 -12.143 -12.273 -13.360 1.00 41.56 174 CYS A C 1
ATOM 1316 O O . CYS A 1 174 ? -11.010 -12.603 -13.689 1.00 41.56 174 CYS A O 1
ATOM 1318 N N . ASP A 1 175 ? -12.705 -11.163 -13.826 1.00 44.72 175 ASP A N 1
ATOM 1319 C CA . ASP A 1 175 ? -11.930 -10.143 -14.531 1.00 44.72 175 ASP A CA 1
ATOM 1320 C C . ASP A 1 175 ? -11.364 -9.097 -13.551 1.00 44.72 175 ASP A C 1
ATOM 1322 O O . ASP A 1 175 ? -11.749 -8.998 -12.378 1.00 44.72 175 ASP A O 1
ATOM 1326 N N . SER A 1 176 ? -10.409 -8.299 -14.035 1.00 42.44 176 SER A N 1
ATOM 1327 C CA . SER A 1 176 ? -9.784 -7.239 -13.245 1.00 42.44 176 SER A CA 1
ATOM 1328 C C . SER A 1 176 ? -10.776 -6.181 -12.756 1.00 42.44 176 SER A C 1
ATOM 1330 O O . SER A 1 176 ? -10.467 -5.507 -11.780 1.00 42.44 176 SER A O 1
ATOM 1332 N N . GLU A 1 177 ? -11.938 -6.017 -13.397 1.00 41.19 177 GLU A N 1
ATOM 1333 C CA . GLU A 1 177 ? -12.944 -5.013 -13.028 1.00 41.19 177 GLU A CA 1
ATOM 1334 C C . GLU A 1 177 ? -13.792 -5.465 -11.833 1.00 41.19 177 GLU A C 1
ATOM 1336 O O . GLU A 1 177 ? -14.063 -4.666 -10.937 1.00 41.19 177 GLU A O 1
ATOM 1341 N N . HIS A 1 178 ? -14.118 -6.755 -11.731 1.00 43.38 178 HIS A N 1
ATOM 1342 C CA . HIS A 1 178 ? -14.861 -7.312 -10.594 1.00 43.38 178 HIS A CA 1
ATOM 1343 C C . HIS A 1 178 ? -14.001 -7.455 -9.324 1.00 43.38 178 HIS A C 1
ATOM 1345 O O . HIS A 1 178 ? -14.527 -7.450 -8.207 1.00 43.38 178 HIS A O 1
ATOM 1351 N N . CYS A 1 179 ? -12.672 -7.508 -9.470 1.00 38.56 179 CYS A N 1
ATOM 1352 C CA . CYS A 1 179 ? -11.714 -7.331 -8.372 1.00 38.56 179 CYS A CA 1
ATOM 1353 C C . CYS A 1 179 ? -11.325 -5.854 -8.128 1.00 38.56 179 CYS A C 1
ATOM 1355 O O . CYS A 1 179 ? -10.808 -5.528 -7.052 1.00 38.56 179 CYS A O 1
ATOM 1357 N N . ALA A 1 180 ? -11.584 -4.946 -9.079 1.00 36.03 180 ALA A N 1
ATOM 1358 C CA . ALA A 1 180 ? -11.296 -3.514 -8.971 1.00 36.03 180 ALA A CA 1
ATOM 1359 C C . ALA A 1 180 ? -12.342 -2.797 -8.107 1.00 36.03 180 ALA A C 1
ATOM 1361 O O . ALA A 1 180 ? -13.199 -2.051 -8.567 1.00 36.03 180 ALA A O 1
ATOM 1362 N N . GLY A 1 181 ? -12.238 -3.000 -6.801 1.00 37.31 181 GLY A N 1
ATOM 1363 C CA . GLY A 1 181 ? -13.021 -2.242 -5.824 1.00 37.31 181 GLY A CA 1
ATOM 1364 C C . GLY A 1 181 ? -12.553 -2.388 -4.381 1.00 37.31 181 GLY A C 1
ATOM 1365 O O . GLY A 1 181 ? -13.008 -1.637 -3.522 1.00 37.31 181 GLY A O 1
ATOM 1366 N N . LYS A 1 182 ? -11.630 -3.318 -4.097 1.00 38.59 182 LYS A N 1
ATOM 1367 C CA . LYS A 1 182 ? -11.117 -3.583 -2.748 1.00 38.59 182 LYS A CA 1
ATOM 1368 C C . LYS A 1 182 ? -9.602 -3.309 -2.659 1.00 38.59 182 LYS A C 1
ATOM 1370 O O . LYS A 1 182 ? -8.823 -3.973 -3.344 1.00 38.59 182 LYS A O 1
ATOM 1375 N N . PRO A 1 183 ? -9.138 -2.365 -1.820 1.00 38.78 183 PRO A N 1
ATOM 1376 C CA . PRO A 1 183 ? -7.742 -2.319 -1.373 1.00 38.78 183 PRO A CA 1
ATOM 1377 C C . PRO A 1 183 ? -7.492 -3.441 -0.336 1.00 38.78 183 PRO A C 1
ATOM 1379 O O . PRO A 1 183 ? -8.370 -3.634 0.503 1.00 38.78 183 PRO A O 1
ATOM 1382 N N . PRO A 1 184 ? -6.352 -4.172 -0.333 1.00 37.66 184 PRO A N 1
ATOM 1383 C CA . PRO A 1 184 ? -5.118 -3.980 -1.086 1.00 37.66 184 PRO A CA 1
ATOM 1384 C C . PRO A 1 184 ? -4.929 -5.093 -2.135 1.00 37.66 184 PRO A C 1
ATOM 1386 O O . PRO A 1 184 ? -4.234 -6.073 -1.901 1.00 37.66 184 PRO A O 1
ATOM 1389 N N . LEU A 1 185 ? -5.520 -4.946 -3.322 1.00 45.28 185 LEU A N 1
ATOM 1390 C CA . LEU A 1 185 ? -5.179 -5.790 -4.480 1.00 45.28 185 LEU A CA 1
ATOM 1391 C C . LEU A 1 185 ? -4.235 -5.082 -5.462 1.00 45.28 185 LEU A C 1
ATOM 1393 O O . LEU A 1 185 ? -4.158 -5.442 -6.635 1.00 45.28 185 LEU A O 1
ATOM 1397 N N . LYS A 1 186 ? -3.460 -4.093 -4.993 1.00 42.75 186 LYS A N 1
ATOM 1398 C CA . LYS A 1 186 ? -2.253 -3.675 -5.716 1.00 42.75 186 LYS A CA 1
ATOM 1399 C C . LYS A 1 186 ? -1.325 -4.896 -5.735 1.00 42.75 186 LYS A C 1
ATOM 1401 O O . LYS A 1 186 ? -0.780 -5.223 -4.692 1.00 42.75 186 LYS A O 1
ATOM 1406 N N . ASN A 1 187 ? -1.172 -5.550 -6.894 1.00 42.53 187 ASN A N 1
ATOM 1407 C CA . ASN A 1 187 ? -0.318 -6.730 -7.166 1.00 42.53 187 ASN A CA 1
ATOM 1408 C C . ASN A 1 187 ? -0.990 -8.118 -7.220 1.00 42.53 187 ASN A C 1
ATOM 1410 O O . ASN A 1 187 ? -0.278 -9.115 -7.132 1.00 42.53 187 ASN A O 1
ATOM 1414 N N . CYS A 1 188 ? -2.306 -8.219 -7.434 1.00 42.44 188 CYS A N 1
ATOM 1415 C CA . CYS A 1 188 ? -2.916 -9.493 -7.844 1.00 42.44 188 CYS A CA 1
ATOM 1416 C C . CYS A 1 188 ? -2.450 -9.873 -9.261 1.00 42.44 188 CYS A C 1
ATOM 1418 O O . CYS A 1 188 ? -2.596 -9.068 -10.181 1.00 42.44 188 CYS A O 1
ATOM 1420 N N . PHE A 1 189 ? -1.880 -11.068 -9.438 1.00 48.84 189 PHE A N 1
ATOM 1421 C CA . PHE A 1 189 ? -1.323 -11.488 -10.733 1.00 48.84 189 PHE A CA 1
ATOM 1422 C C . PHE A 1 189 ? -1.777 -12.867 -11.218 1.00 48.84 189 PHE A C 1
ATOM 1424 O O . PHE A 1 189 ? -1.682 -13.185 -12.397 1.00 48.84 189 PHE A O 1
ATOM 1431 N N . LYS A 1 190 ? -2.291 -13.709 -10.328 1.00 48.75 190 LYS A N 1
ATOM 1432 C CA . LYS A 1 190 ? -2.906 -14.979 -10.703 1.00 48.75 190 LYS A CA 1
ATOM 1433 C C . LYS A 1 190 ? -4.098 -15.212 -9.803 1.00 48.75 190 LYS A C 1
ATOM 1435 O O . LYS A 1 190 ? -3.981 -15.020 -8.588 1.00 48.75 190 LYS A O 1
ATOM 1440 N N . TRP A 1 191 ? -5.200 -15.648 -10.399 1.00 53.06 191 TRP A N 1
ATOM 1441 C CA . TRP A 1 191 ? -6.365 -16.078 -9.657 1.00 53.06 191 TRP A CA 1
ATOM 1442 C C . TRP A 1 191 ? -6.897 -17.416 -10.166 1.00 53.06 191 TRP A C 1
ATOM 1444 O O . TRP A 1 191 ? -6.755 -17.771 -11.335 1.00 53.06 191 TRP A O 1
ATOM 1454 N N . CYS A 1 192 ? -7.482 -18.195 -9.264 1.00 52.22 192 CYS A N 1
ATOM 1455 C CA . CYS A 1 192 ? -8.094 -19.479 -9.601 1.00 52.22 192 CYS A CA 1
ATOM 1456 C C . CYS A 1 192 ? -9.436 -19.598 -8.891 1.00 52.22 192 CYS A C 1
ATOM 1458 O O . CYS A 1 192 ? -9.522 -19.297 -7.700 1.00 52.22 192 CYS A O 1
ATOM 1460 N N . CYS A 1 193 ? -10.454 -20.071 -9.606 1.00 52.47 193 CYS A N 1
ATOM 1461 C CA . CYS A 1 193 ? -11.715 -20.480 -9.005 1.00 52.47 193 CYS A CA 1
ATOM 1462 C C . CYS A 1 193 ? -11.582 -21.942 -8.580 1.00 52.47 193 CYS A C 1
ATOM 1464 O O . CYS A 1 193 ? -11.357 -22.826 -9.406 1.00 52.47 193 CYS A O 1
ATOM 1466 N N . LEU A 1 194 ? -11.695 -22.204 -7.286 1.00 53.94 194 LEU A N 1
ATOM 1467 C CA . LEU A 1 194 ? -11.553 -23.547 -6.737 1.00 53.94 194 LEU A CA 1
ATOM 1468 C C . LEU A 1 194 ? -12.858 -23.956 -6.063 1.00 53.94 194 LEU A C 1
ATOM 1470 O O . LEU A 1 194 ? -13.465 -23.158 -5.357 1.00 53.94 194 LEU A O 1
ATOM 1474 N N . ASP A 1 195 ? -13.284 -25.195 -6.299 1.00 55.53 195 ASP A N 1
ATOM 1475 C CA . ASP A 1 195 ? -14.410 -25.819 -5.606 1.00 55.53 195 ASP A CA 1
ATOM 1476 C C . ASP A 1 195 ? -13.853 -26.689 -4.473 1.00 55.53 195 ASP A C 1
ATOM 1478 O O . ASP A 1 195 ? -13.156 -27.680 -4.721 1.00 55.53 195 ASP A O 1
ATOM 1482 N N . LYS A 1 196 ? -14.138 -26.311 -3.222 1.00 52.84 196 LYS A N 1
ATOM 1483 C CA . LYS A 1 196 ? -13.610 -26.990 -2.024 1.00 52.84 196 LYS A CA 1
ATOM 1484 C C . LYS A 1 196 ? -14.049 -28.455 -1.938 1.00 52.84 196 LYS A C 1
ATOM 1486 O O . LYS A 1 196 ? -13.337 -29.272 -1.356 1.00 52.84 196 LYS A O 1
ATOM 1491 N N . ASP A 1 197 ? -15.177 -28.794 -2.561 1.00 53.59 197 ASP A N 1
ATOM 1492 C CA . ASP A 1 197 ? -15.763 -30.136 -2.536 1.00 53.59 197 ASP A CA 1
ATOM 1493 C C . ASP A 1 197 ? -15.196 -31.051 -3.642 1.00 53.59 197 ASP A C 1
ATOM 1495 O O . ASP A 1 197 ? -15.484 -32.251 -3.683 1.00 53.59 197 ASP A O 1
ATOM 1499 N N . LYS A 1 198 ? -14.351 -30.508 -4.531 1.00 50.66 198 LYS A N 1
ATOM 1500 C CA . LYS A 1 198 ? -13.674 -31.231 -5.617 1.00 50.66 198 LYS A CA 1
ATOM 1501 C C . LYS A 1 198 ? -12.174 -30.954 -5.624 1.00 50.66 198 LYS A C 1
ATOM 1503 O O . LYS A 1 198 ? -11.638 -30.438 -6.606 1.00 50.66 198 LYS A O 1
ATOM 1508 N N . SER A 1 199 ? -11.486 -31.340 -4.552 1.00 41.50 199 SER A N 1
ATOM 1509 C CA . SER A 1 199 ? -10.021 -31.329 -4.472 1.00 41.50 199 SER A CA 1
ATOM 1510 C C . SER A 1 199 ? -9.393 -32.094 -5.655 1.00 41.50 199 SER A C 1
ATOM 1512 O O . SER A 1 199 ? -9.241 -33.313 -5.627 1.00 41.50 199 SER A O 1
ATOM 1514 N N . GLY A 1 200 ? -9.069 -31.378 -6.738 1.00 43.62 200 GLY A N 1
ATOM 1515 C CA . GLY A 1 200 ? -8.476 -31.934 -7.961 1.00 43.62 200 GLY A CA 1
ATOM 1516 C C . GLY A 1 200 ? -9.118 -31.529 -9.296 1.00 43.62 200 GLY A C 1
ATOM 1517 O O . GLY A 1 200 ? -8.616 -31.959 -10.333 1.00 43.62 200 GLY A O 1
ATOM 1518 N N . GLN A 1 201 ? -10.189 -30.725 -9.322 1.00 44.72 201 GLN A N 1
ATOM 1519 C CA . GLN A 1 201 ? -10.664 -30.081 -10.558 1.00 44.72 201 GLN A CA 1
ATOM 1520 C C . GLN A 1 201 ? -10.560 -28.560 -10.436 1.00 44.72 201 GLN A C 1
ATOM 1522 O O . GLN A 1 201 ? -11.511 -27.896 -10.031 1.00 44.72 201 GLN A O 1
ATOM 1527 N N . ASP A 1 202 ? -9.396 -28.019 -10.794 1.00 46.62 202 ASP A N 1
ATOM 1528 C CA . ASP A 1 202 ? -9.188 -26.577 -10.916 1.00 46.62 202 ASP A CA 1
ATOM 1529 C C . ASP A 1 202 ? -10.127 -26.032 -12.004 1.00 46.62 202 ASP A C 1
ATOM 1531 O O . ASP A 1 202 ? -10.001 -26.377 -13.185 1.00 46.62 202 ASP A O 1
ATOM 1535 N N . PHE A 1 203 ? -11.090 -25.188 -11.628 1.00 45.50 203 PHE A N 1
ATOM 1536 C CA . PHE A 1 203 ? -11.863 -24.441 -12.612 1.00 45.50 203 PHE A CA 1
ATOM 1537 C C . PHE A 1 203 ? -10.984 -23.284 -13.089 1.00 45.50 203 PHE A C 1
ATOM 1539 O O . PHE A 1 203 ? -10.740 -22.344 -12.342 1.00 45.50 203 PHE A O 1
ATOM 1546 N N . ALA A 1 204 ? -10.466 -23.419 -14.315 1.00 48.19 204 ALA A N 1
ATOM 1547 C CA . ALA A 1 204 ? -9.784 -22.401 -15.122 1.00 48.19 204 ALA A CA 1
ATOM 1548 C C . ALA A 1 204 ? -9.081 -21.285 -14.317 1.00 48.19 204 ALA A C 1
ATOM 1550 O O . ALA A 1 204 ? -9.678 -20.269 -13.972 1.00 48.19 204 ALA A O 1
ATOM 1551 N N . CYS A 1 205 ? -7.785 -21.455 -14.049 1.00 44.53 205 CYS A N 1
ATOM 1552 C CA . CYS A 1 205 ? -6.969 -20.348 -13.562 1.00 44.53 205 CYS A CA 1
ATOM 1553 C C . CYS A 1 205 ? -6.762 -19.323 -14.684 1.00 44.53 205 CYS A C 1
ATOM 1555 O O . CYS A 1 205 ? -6.248 -19.671 -15.750 1.00 44.53 205 CYS A O 1
ATOM 1557 N N . GLU A 1 206 ? -7.091 -18.063 -14.415 1.00 46.62 206 GLU A N 1
ATOM 1558 C CA . GLU A 1 206 ? -6.804 -16.928 -15.290 1.00 46.62 206 GLU A CA 1
ATOM 1559 C C . GLU A 1 206 ? -5.941 -15.898 -14.544 1.00 46.62 206 GLU A C 1
ATOM 1561 O O . GLU A 1 206 ? -5.857 -15.873 -13.316 1.00 46.62 206 GLU A O 1
ATOM 1566 N N . GLY A 1 207 ? -5.210 -15.087 -15.300 1.00 45.88 207 GLY A N 1
ATOM 1567 C CA . GLY A 1 207 ? -4.273 -14.104 -14.764 1.00 45.88 207 GLY A CA 1
ATOM 1568 C C . GLY A 1 207 ? -2.863 -14.259 -15.326 1.00 45.88 207 GLY A C 1
ATOM 1569 O O . GLY A 1 207 ? -2.389 -15.353 -15.643 1.00 45.88 207 GLY A O 1
ATOM 1570 N N . THR A 1 208 ? -2.193 -13.126 -15.495 1.00 40.47 208 THR A N 1
ATOM 1571 C CA . THR A 1 208 ? -0.813 -13.039 -15.972 1.00 40.47 208 THR A CA 1
ATOM 1572 C C . THR A 1 208 ? 0.156 -13.113 -14.804 1.00 40.47 208 THR A C 1
ATOM 1574 O O . THR A 1 208 ? 0.256 -12.168 -14.030 1.00 40.47 208 THR A O 1
ATOM 1577 N N . GLU A 1 209 ? 0.926 -14.199 -14.723 1.00 39.97 209 GLU A N 1
ATOM 1578 C CA . GLU A 1 209 ? 2.049 -14.360 -13.795 1.00 39.97 209 GLU A CA 1
ATOM 1579 C C . GLU A 1 209 ? 2.888 -13.060 -13.703 1.00 39.97 209 GLU A C 1
ATOM 1581 O O . GLU A 1 209 ? 3.604 -12.728 -14.653 1.00 39.97 209 GLU A O 1
ATOM 1586 N N . LYS A 1 210 ? 2.810 -12.296 -12.590 1.00 42.34 210 LYS A N 1
ATOM 1587 C CA . LYS A 1 210 ? 3.758 -11.196 -12.330 1.00 42.34 210 LYS A CA 1
ATOM 1588 C C . LYS A 1 210 ? 5.071 -11.869 -12.008 1.00 42.34 210 LYS A C 1
ATOM 1590 O O . LYS A 1 210 ? 5.345 -12.252 -10.872 1.00 42.34 210 LYS A O 1
ATOM 1595 N N . LYS A 1 211 ? 5.863 -12.047 -13.055 1.00 44.72 211 LYS A N 1
ATOM 1596 C CA . LYS A 1 211 ? 7.218 -12.555 -12.936 1.00 44.72 211 LYS A CA 1
ATOM 1597 C C . LYS A 1 211 ? 7.988 -11.610 -12.012 1.00 44.72 211 LYS A C 1
ATOM 1599 O O . LYS A 1 211 ? 7.864 -10.394 -12.191 1.00 44.72 211 LYS A O 1
ATOM 1604 N N . PRO A 1 212 ? 8.756 -12.134 -11.038 1.00 50.69 212 PRO A N 1
ATOM 1605 C CA . PRO A 1 212 ? 9.682 -11.308 -10.280 1.00 50.69 212 PRO A CA 1
ATOM 1606 C C . PRO A 1 212 ? 10.508 -10.504 -11.278 1.00 50.69 212 PRO A C 1
ATOM 1608 O O . PRO A 1 212 ? 10.959 -11.032 -12.301 1.00 50.69 212 PRO A O 1
ATOM 1611 N N . CYS A 1 213 ? 10.615 -9.203 -11.035 1.00 57.78 213 CYS A N 1
ATOM 1612 C CA . CYS A 1 213 ? 11.306 -8.327 -11.953 1.00 57.78 213 CYS A CA 1
ATOM 1613 C C . CYS A 1 213 ? 12.770 -8.753 -12.041 1.00 57.78 213 CYS A C 1
ATOM 1615 O O . CYS A 1 213 ? 13.527 -8.699 -11.072 1.00 57.78 213 CYS A O 1
ATOM 1617 N N . GLN A 1 214 ? 13.170 -9.170 -13.233 1.00 64.25 214 GLN A N 1
ATOM 1618 C CA . GLN A 1 214 ? 14.551 -9.480 -13.522 1.00 64.25 214 GLN A CA 1
ATOM 1619 C C . GLN A 1 214 ? 15.314 -8.158 -13.697 1.00 64.25 214 GLN A C 1
ATOM 1621 O O . GLN A 1 214 ? 15.256 -7.544 -14.756 1.00 64.25 214 GLN A O 1
ATOM 1626 N N . GLN A 1 215 ? 16.012 -7.715 -12.646 1.00 69.12 215 GLN A N 1
ATOM 1627 C CA . GLN A 1 215 ? 16.803 -6.471 -12.650 1.00 69.12 215 GLN A CA 1
ATOM 1628 C C . GLN A 1 215 ? 18.104 -6.576 -13.455 1.00 69.12 215 GLN A C 1
ATOM 1630 O O . GLN A 1 215 ? 18.740 -5.562 -13.726 1.00 69.12 215 GLN A O 1
ATOM 1635 N N . ALA A 1 216 ? 18.513 -7.793 -13.822 1.00 75.50 216 ALA A N 1
ATOM 1636 C CA . ALA A 1 216 ? 19.716 -8.063 -14.595 1.00 75.50 216 ALA A CA 1
ATOM 1637 C C . ALA A 1 216 ? 19.443 -9.118 -15.672 1.00 75.50 216 ALA A C 1
ATOM 1639 O O . ALA A 1 216 ? 18.958 -10.218 -15.391 1.00 75.50 216 ALA A O 1
ATOM 1640 N N . PHE A 1 217 ? 19.789 -8.794 -16.908 1.00 79.31 217 PHE A N 1
ATOM 1641 C CA . PHE A 1 217 ? 19.643 -9.647 -18.077 1.00 79.31 217 PHE A CA 1
ATOM 1642 C C . PHE A 1 217 ? 21.012 -10.188 -18.491 1.00 79.31 217 PHE A C 1
ATOM 1644 O O . PHE A 1 217 ? 22.043 -9.552 -18.280 1.00 79.31 217 PHE A O 1
ATOM 1651 N N . SER A 1 218 ? 21.038 -11.365 -19.120 1.00 74.75 218 SER A N 1
ATOM 1652 C CA . SER A 1 218 ? 22.262 -11.976 -19.659 1.00 74.75 218 SER A CA 1
ATOM 1653 C C . SER A 1 218 ? 22.700 -11.309 -20.972 1.00 74.75 218 SER A C 1
ATOM 1655 O O . SER A 1 218 ? 22.855 -11.968 -21.997 1.00 74.75 218 SER A O 1
ATOM 1657 N N . VAL A 1 219 ? 22.865 -9.987 -20.942 1.00 80.12 219 VAL A N 1
ATOM 1658 C CA . VAL A 1 219 ? 23.251 -9.133 -22.070 1.00 80.12 219 VAL A CA 1
ATOM 1659 C C . VAL A 1 219 ? 24.610 -8.508 -21.754 1.00 80.12 219 VAL A C 1
ATOM 1661 O O . VAL A 1 219 ? 24.850 -8.053 -20.639 1.00 80.12 219 VAL A O 1
ATOM 1664 N N . SER A 1 220 ? 25.524 -8.487 -22.726 1.00 84.31 220 SER A N 1
ATOM 1665 C CA . SER A 1 220 ? 26.843 -7.864 -22.557 1.00 84.31 220 SER A CA 1
ATOM 1666 C C . SER A 1 220 ? 26.723 -6.344 -22.471 1.00 84.31 220 SER A C 1
ATOM 1668 O O . SER A 1 220 ? 26.088 -5.752 -23.343 1.00 84.31 220 SER A O 1
ATOM 1670 N N . SER A 1 221 ? 27.383 -5.710 -21.502 1.00 82.19 221 SER A N 1
ATOM 1671 C CA . SER A 1 221 ? 27.409 -4.248 -21.361 1.00 82.19 221 SER A CA 1
ATOM 1672 C C . SER A 1 221 ? 27.950 -3.532 -22.593 1.00 82.19 221 SER A C 1
ATOM 1674 O O . SER A 1 221 ? 28.873 -4.019 -23.252 1.00 82.19 221 SER A O 1
ATOM 1676 N N . SER A 1 222 ? 27.407 -2.353 -22.882 1.00 87.12 222 SER A N 1
ATOM 1677 C CA . SER A 1 222 ? 27.967 -1.452 -23.888 1.00 87.12 222 SER A CA 1
ATOM 1678 C C . SER A 1 222 ? 29.349 -0.963 -23.468 1.00 87.12 222 SER A C 1
ATOM 1680 O O . SER A 1 222 ? 29.633 -0.749 -22.293 1.00 87.12 222 SER A O 1
ATOM 1682 N N . SER A 1 223 ? 30.215 -0.732 -24.449 1.00 89.31 223 SER A N 1
ATOM 1683 C CA . SER A 1 223 ? 31.440 0.043 -24.253 1.00 89.31 223 SER A CA 1
ATOM 1684 C C . SER A 1 223 ? 31.085 1.514 -24.013 1.00 89.31 223 SER A C 1
ATOM 1686 O O . SER A 1 223 ? 30.271 2.048 -24.766 1.00 89.31 223 SER A O 1
ATOM 1688 N N . GLY A 1 224 ? 31.675 2.180 -23.017 1.00 88.50 224 GLY A N 1
ATOM 1689 C CA . GLY A 1 224 ? 31.459 3.613 -22.779 1.00 88.50 224 GLY A CA 1
ATOM 1690 C C . GLY A 1 224 ? 32.161 4.535 -23.785 1.00 88.50 224 GLY A C 1
ATOM 1691 O O . GLY A 1 224 ? 32.939 4.087 -24.626 1.00 88.50 224 GLY A O 1
ATOM 1692 N N . CYS A 1 225 ? 31.880 5.836 -23.692 1.00 89.56 225 CYS A N 1
ATOM 1693 C CA . CYS A 1 225 ? 32.560 6.917 -24.407 1.00 89.56 225 CYS A CA 1
ATOM 1694 C C . CYS A 1 225 ? 33.255 7.853 -23.402 1.00 89.56 225 CYS A C 1
ATOM 1696 O O . CYS A 1 225 ? 32.640 8.736 -22.806 1.00 89.56 225 CYS A O 1
ATOM 1698 N N . SER A 1 226 ? 34.557 7.648 -23.190 1.00 84.00 226 SER A N 1
ATOM 1699 C CA . SER A 1 226 ? 35.359 8.437 -22.240 1.00 84.00 226 SER A CA 1
ATOM 1700 C C . SER A 1 226 ? 35.525 9.898 -22.684 1.00 84.00 226 SER A C 1
ATOM 1702 O O . SER A 1 226 ? 35.665 10.785 -21.843 1.00 84.00 226 SER A O 1
ATOM 1704 N N . ASP A 1 227 ? 35.504 10.134 -23.999 1.00 86.38 227 ASP A N 1
ATOM 1705 C CA . ASP A 1 227 ? 35.540 11.449 -24.639 1.00 86.38 227 ASP A CA 1
ATOM 1706 C C . ASP A 1 227 ? 34.141 11.821 -25.152 1.00 86.38 227 ASP A C 1
ATOM 1708 O O . ASP A 1 227 ? 33.588 11.160 -26.035 1.00 86.38 227 ASP A O 1
ATOM 1712 N N . ILE A 1 228 ? 33.588 12.912 -24.617 1.00 82.00 228 ILE A N 1
ATOM 1713 C CA . ILE A 1 228 ? 32.239 13.400 -24.920 1.00 82.00 228 ILE A CA 1
ATOM 1714 C C . ILE A 1 228 ? 32.041 13.751 -26.401 1.00 82.00 228 ILE A C 1
ATOM 1716 O O . ILE A 1 228 ? 30.917 13.690 -26.895 1.00 82.00 228 ILE A O 1
ATOM 1720 N N . SER A 1 229 ? 33.122 14.078 -27.122 1.00 84.56 229 SER A N 1
ATOM 1721 C CA . SER A 1 229 ? 33.083 14.371 -28.562 1.00 84.56 229 SER A CA 1
ATOM 1722 C C . SER A 1 229 ? 32.781 13.135 -29.418 1.00 84.56 229 SER A C 1
ATOM 1724 O O . SER A 1 229 ? 32.343 13.267 -30.559 1.00 84.56 229 SER A O 1
ATOM 1726 N N . THR A 1 230 ? 32.981 11.941 -28.854 1.00 86.00 230 THR A N 1
ATOM 1727 C CA . THR A 1 230 ? 32.714 10.646 -29.500 1.00 86.00 230 THR A CA 1
ATOM 1728 C C . THR A 1 230 ? 31.350 10.060 -29.127 1.00 86.00 230 THR A C 1
ATOM 1730 O O . THR A 1 230 ? 30.961 9.015 -29.650 1.00 86.00 230 THR A O 1
ATOM 1733 N N . CYS A 1 231 ? 30.623 10.711 -28.215 1.00 90.62 231 CYS A N 1
ATOM 1734 C CA . CYS A 1 231 ? 29.301 10.278 -27.788 1.00 90.62 231 CYS A CA 1
ATOM 1735 C C . CYS A 1 231 ? 28.214 10.723 -28.784 1.00 90.62 231 CYS A C 1
ATOM 1737 O O . CYS A 1 231 ? 28.347 11.711 -29.506 1.00 90.62 231 CYS A O 1
ATOM 1739 N N . VAL A 1 232 ? 27.102 9.997 -28.780 1.00 94.25 232 VAL A N 1
ATOM 1740 C CA . VAL A 1 232 ? 25.923 10.239 -29.614 1.00 94.25 232 VAL A CA 1
ATOM 1741 C C . VAL A 1 232 ? 24.867 10.982 -28.806 1.00 94.25 232 VAL A C 1
ATOM 1743 O O . VAL A 1 232 ? 24.580 10.608 -27.670 1.00 94.25 232 VAL A O 1
ATOM 1746 N N . ASP A 1 233 ? 24.271 12.008 -29.413 1.00 93.19 233 ASP A N 1
ATOM 1747 C CA . ASP A 1 233 ? 23.132 12.736 -28.853 1.00 93.19 233 ASP A CA 1
ATOM 1748 C C . ASP A 1 233 ? 21.818 11.998 -29.135 1.00 93.19 233 ASP A C 1
ATOM 1750 O O . ASP A 1 233 ? 21.404 11.850 -30.288 1.00 93.19 233 ASP A O 1
ATOM 1754 N N . ILE A 1 234 ? 21.176 11.525 -28.067 1.00 94.00 234 ILE A N 1
ATOM 1755 C CA . ILE A 1 234 ? 19.928 10.754 -28.107 1.00 94.00 234 ILE A CA 1
ATOM 1756 C C . ILE A 1 234 ? 18.710 11.563 -27.643 1.00 94.00 234 ILE A C 1
ATOM 1758 O O . ILE A 1 234 ? 17.627 10.996 -27.505 1.00 94.00 234 ILE A O 1
ATOM 1762 N N . SER A 1 235 ? 18.831 12.882 -27.441 1.00 91.50 235 SER A N 1
ATOM 1763 C CA . SER A 1 235 ? 17.736 13.739 -26.940 1.00 91.50 235 SER A CA 1
ATOM 1764 C C . SER A 1 235 ? 16.442 13.688 -27.766 1.00 91.50 235 SER A C 1
ATOM 1766 O O . SER A 1 235 ? 15.375 14.044 -27.267 1.00 91.50 235 SER A O 1
ATOM 1768 N N . ASN A 1 236 ? 16.527 13.254 -29.026 1.00 91.88 236 ASN A N 1
ATOM 1769 C CA . ASN A 1 236 ? 15.401 13.173 -29.959 1.00 91.88 236 ASN A CA 1
ATOM 1770 C C . ASN A 1 236 ? 14.838 11.752 -30.121 1.00 91.88 236 ASN A C 1
ATOM 1772 O O . ASN A 1 236 ? 13.956 11.537 -30.950 1.00 91.88 236 ASN A O 1
ATOM 1776 N N . TYR A 1 237 ? 15.352 10.764 -29.380 1.00 93.69 237 TYR A N 1
ATOM 1777 C CA . TYR A 1 237 ? 14.860 9.385 -29.481 1.00 93.69 237 TYR A CA 1
ATOM 1778 C C . TYR A 1 237 ? 13.489 9.211 -28.813 1.00 93.69 237 TYR A C 1
ATOM 1780 O O . TYR A 1 237 ? 12.763 8.274 -29.144 1.00 93.69 237 TYR A O 1
ATOM 1788 N N . THR A 1 238 ? 13.112 10.123 -27.913 1.00 90.75 238 THR A N 1
ATOM 1789 C CA . THR A 1 238 ? 11.771 10.213 -27.323 1.00 90.75 238 THR A CA 1
ATOM 1790 C C . THR A 1 238 ? 11.057 11.495 -27.762 1.00 90.75 238 THR A C 1
ATOM 1792 O O . THR A 1 238 ? 11.712 12.522 -27.931 1.00 90.75 238 THR A O 1
ATOM 1795 N N . PRO A 1 239 ? 9.718 11.474 -27.924 1.00 79.31 239 PRO A N 1
ATOM 1796 C CA . PRO A 1 239 ? 8.950 12.614 -28.441 1.00 79.31 239 PRO A CA 1
ATOM 1797 C C . PRO A 1 239 ? 8.871 13.793 -27.461 1.00 79.31 239 PRO A C 1
ATOM 1799 O O . PRO A 1 239 ? 8.658 14.931 -27.868 1.00 79.31 239 PRO A O 1
ATOM 1802 N N . THR A 1 240 ? 9.038 13.535 -26.165 1.00 72.25 240 THR A N 1
ATOM 1803 C CA . THR A 1 240 ? 9.165 14.563 -25.135 1.00 72.25 240 THR A CA 1
ATOM 1804 C C . THR A 1 240 ? 10.652 14.836 -24.912 1.00 72.25 240 THR A C 1
ATOM 1806 O O . THR A 1 240 ? 11.381 13.990 -24.392 1.00 72.25 240 THR A O 1
ATOM 1809 N N . HIS A 1 241 ? 11.129 16.010 -25.340 1.00 65.44 241 HIS A N 1
ATOM 1810 C CA . HIS A 1 241 ? 12.506 16.431 -25.074 1.00 65.44 241 HIS A CA 1
ATOM 1811 C C . HIS A 1 241 ? 12.692 16.573 -23.565 1.00 65.44 241 HIS A C 1
ATOM 1813 O O . HIS A 1 241 ? 12.040 17.401 -22.929 1.00 65.44 241 HIS A O 1
ATOM 1819 N N . GLY A 1 242 ? 13.532 15.719 -22.987 1.00 64.81 242 GLY A N 1
ATOM 1820 C CA . GLY A 1 242 ? 13.584 15.551 -21.543 1.00 64.81 242 GLY A CA 1
ATOM 1821 C C . GLY A 1 242 ? 14.954 15.620 -20.901 1.00 64.81 242 GLY A C 1
ATOM 1822 O O . GLY A 1 242 ? 15.017 15.413 -19.699 1.00 64.81 242 GLY A O 1
ATOM 1823 N N . CYS A 1 243 ? 16.002 15.934 -21.656 1.00 80.69 243 CYS A N 1
ATOM 1824 C CA . CYS A 1 243 ? 17.375 15.851 -21.180 1.00 80.69 243 CYS A CA 1
ATOM 1825 C C . CYS A 1 243 ? 17.742 16.979 -20.219 1.00 80.69 243 CYS A C 1
ATOM 1827 O O . CYS A 1 243 ? 17.975 18.115 -20.625 1.00 80.69 243 CYS A O 1
ATOM 1829 N N . GLU A 1 244 ? 17.855 16.637 -18.943 1.00 79.38 244 GLU A N 1
ATOM 1830 C CA . GLU A 1 244 ? 18.295 17.528 -17.865 1.00 79.38 244 GLU A CA 1
ATOM 1831 C C . GLU A 1 244 ? 19.835 17.607 -17.779 1.00 79.38 244 GLU A C 1
ATOM 1833 O O . GLU A 1 244 ? 20.394 18.438 -17.065 1.00 79.38 244 GLU A O 1
ATOM 1838 N N . SER A 1 245 ? 20.544 16.780 -18.556 1.00 74.75 245 SER A N 1
ATOM 1839 C CA . SER A 1 245 ? 22.006 16.739 -18.654 1.00 74.75 245 SER A CA 1
ATOM 1840 C C . SER A 1 245 ? 22.579 17.578 -19.813 1.00 74.75 245 SER A C 1
ATOM 1842 O O . SER A 1 245 ? 21.883 17.889 -20.777 1.00 74.75 245 SER A O 1
ATOM 1844 N N . ASN A 1 246 ? 23.873 17.933 -19.728 1.00 77.56 246 ASN A N 1
ATOM 1845 C CA . ASN A 1 246 ? 24.684 18.617 -20.760 1.00 77.56 246 ASN A CA 1
ATOM 1846 C C . ASN A 1 246 ? 23.952 19.705 -21.568 1.00 77.56 246 ASN A C 1
ATOM 1848 O O . ASN A 1 246 ? 23.968 19.685 -22.799 1.00 77.56 246 ASN A O 1
ATOM 1852 N N . ASN A 1 247 ? 23.316 20.663 -20.890 1.00 81.06 247 ASN A N 1
ATOM 1853 C CA . ASN A 1 247 ? 22.599 21.773 -21.530 1.00 81.06 247 ASN A CA 1
ATOM 1854 C C . ASN A 1 247 ? 21.509 21.309 -22.521 1.00 81.06 247 ASN A C 1
ATOM 1856 O O . ASN A 1 247 ? 21.382 21.870 -23.609 1.00 81.06 247 ASN A O 1
ATOM 1860 N N . GLY A 1 248 ? 20.741 20.275 -22.164 1.00 82.81 248 GLY A N 1
ATOM 1861 C CA . GLY A 1 248 ? 19.664 19.742 -23.006 1.00 82.81 248 GLY A CA 1
ATOM 1862 C C . GLY A 1 248 ? 20.069 18.555 -23.884 1.00 82.81 248 GLY A C 1
ATOM 1863 O O . GLY A 1 248 ? 19.282 18.123 -24.730 1.00 82.81 248 GLY A O 1
ATOM 1864 N N . LYS A 1 249 ? 21.285 18.020 -23.709 1.00 88.12 249 LYS A N 1
ATOM 1865 C CA . LYS A 1 249 ? 21.817 16.900 -24.495 1.00 88.12 249 LYS A CA 1
ATOM 1866 C C . LYS A 1 249 ? 21.994 15.644 -23.650 1.00 88.12 249 LYS A C 1
ATOM 1868 O O . LYS A 1 249 ? 22.750 15.626 -22.673 1.00 88.12 249 LYS A O 1
ATOM 1873 N N . CYS A 1 250 ? 21.348 14.561 -24.061 1.00 91.31 250 CYS A N 1
ATOM 1874 C CA . CYS A 1 250 ? 21.624 13.237 -23.521 1.00 91.31 250 CYS A CA 1
ATOM 1875 C C . CYS A 1 250 ? 22.663 12.556 -24.394 1.00 91.31 250 CYS A C 1
ATOM 1877 O O . CYS A 1 250 ? 22.372 12.152 -25.515 1.00 91.31 250 CYS A O 1
ATOM 1879 N N . LEU A 1 251 ? 23.881 12.456 -23.871 1.00 92.44 251 LEU A N 1
ATOM 1880 C CA . LEU A 1 251 ? 25.011 11.874 -24.579 1.00 92.44 251 LEU A CA 1
ATOM 1881 C C . LEU A 1 251 ? 25.289 10.472 -24.044 1.00 92.44 251 LEU A C 1
ATOM 1883 O O . LEU A 1 251 ? 25.394 10.284 -22.831 1.00 92.44 251 LEU A O 1
ATOM 1887 N N . VAL A 1 252 ? 25.412 9.509 -24.954 1.00 94.25 252 VAL A N 1
ATOM 1888 C CA . VAL A 1 252 ? 25.717 8.099 -24.664 1.00 94.25 252 VAL A CA 1
ATOM 1889 C C . VAL A 1 252 ? 26.753 7.563 -25.647 1.00 94.25 252 VAL A C 1
ATOM 1891 O O . VAL A 1 252 ? 27.017 8.181 -26.677 1.00 94.25 252 VAL A O 1
ATOM 1894 N N . SER A 1 253 ? 27.351 6.408 -25.366 1.00 94.31 253 SER A N 1
ATOM 1895 C CA . SER A 1 253 ? 28.281 5.793 -26.316 1.00 94.31 253 SER A CA 1
ATOM 1896 C C . SER A 1 253 ? 27.573 5.319 -27.589 1.00 94.31 253 SER A C 1
ATOM 1898 O O . SER A 1 253 ? 26.368 5.075 -27.592 1.00 94.31 253 SER A O 1
ATOM 1900 N N . GLN A 1 254 ? 28.325 5.130 -28.678 1.00 93.56 254 GLN A N 1
ATOM 1901 C CA . GLN A 1 254 ? 27.775 4.633 -29.947 1.00 93.56 254 GLN A CA 1
ATOM 1902 C C . GLN A 1 254 ? 27.032 3.294 -29.782 1.00 93.56 254 GLN A C 1
ATOM 1904 O O . GLN A 1 254 ? 25.943 3.111 -30.328 1.00 93.56 254 GLN A O 1
ATOM 1909 N N . THR A 1 255 ? 27.607 2.369 -29.010 1.00 92.44 255 THR A N 1
ATOM 1910 C CA . THR A 1 255 ? 27.014 1.054 -28.729 1.00 92.44 255 THR A CA 1
ATOM 1911 C C . THR A 1 255 ? 25.755 1.188 -27.871 1.00 92.44 255 THR A C 1
ATOM 1913 O O . THR A 1 255 ? 24.738 0.564 -28.172 1.00 92.44 255 THR A O 1
ATOM 1916 N N . ALA A 1 256 ? 25.784 2.050 -26.848 1.00 94.19 256 ALA A N 1
ATOM 1917 C CA . ALA A 1 256 ? 24.622 2.308 -26.006 1.00 94.19 256 ALA A CA 1
ATOM 1918 C C . ALA A 1 256 ? 23.489 2.976 -26.801 1.00 94.19 256 ALA A C 1
ATOM 1920 O O . ALA A 1 256 ? 22.342 2.567 -26.668 1.00 94.19 256 ALA A O 1
ATOM 1921 N N . ALA A 1 257 ? 23.785 3.920 -27.701 1.00 95.38 257 ALA A N 1
ATOM 1922 C CA . ALA A 1 257 ? 22.782 4.573 -28.548 1.00 95.38 257 ALA A CA 1
ATOM 1923 C C . ALA A 1 257 ? 21.976 3.564 -29.383 1.00 95.38 257 ALA A C 1
ATOM 1925 O O . ALA A 1 257 ? 20.747 3.621 -29.417 1.00 95.38 257 ALA A O 1
ATOM 1926 N N . GLN A 1 258 ? 22.652 2.591 -30.003 1.00 95.00 258 GLN A N 1
ATOM 1927 C CA . GLN A 1 258 ? 21.994 1.534 -30.783 1.00 95.00 258 GLN A CA 1
ATOM 1928 C C . GLN A 1 258 ? 21.042 0.694 -29.919 1.00 95.00 258 GLN A C 1
ATOM 1930 O O . GLN A 1 258 ? 19.920 0.375 -30.327 1.00 95.00 258 GLN A O 1
ATOM 1935 N N . LYS A 1 259 ? 21.468 0.365 -28.698 1.00 95.38 259 LYS A N 1
ATOM 1936 C CA . LYS A 1 259 ? 20.665 -0.398 -27.742 1.00 95.38 259 LYS A CA 1
ATOM 1937 C C . LYS A 1 259 ? 19.491 0.403 -27.186 1.00 95.38 259 LYS A C 1
ATOM 1939 O O . LYS A 1 259 ? 18.380 -0.118 -27.136 1.00 95.38 259 LYS A O 1
ATOM 1944 N N . VAL A 1 260 ? 19.695 1.678 -26.867 1.00 95.50 260 VAL A N 1
ATOM 1945 C CA . VAL A 1 260 ? 18.635 2.603 -26.444 1.00 95.50 260 VAL A CA 1
ATOM 1946 C C . VAL A 1 260 ? 17.567 2.716 -27.531 1.00 95.50 260 VAL A C 1
ATOM 1948 O O . VAL A 1 260 ? 16.380 2.589 -27.239 1.00 95.50 260 VAL A O 1
ATOM 1951 N N . GLN A 1 261 ? 17.963 2.879 -28.796 1.00 95.38 261 GLN A N 1
ATOM 1952 C CA . GLN A 1 261 ? 17.022 2.922 -29.919 1.00 95.38 261 GLN A CA 1
ATOM 1953 C C . GLN A 1 261 ? 16.235 1.608 -30.050 1.00 95.38 261 GLN A C 1
ATOM 1955 O O . GLN A 1 261 ? 15.014 1.625 -30.226 1.00 95.38 261 GLN A O 1
ATOM 1960 N N . THR A 1 262 ? 16.920 0.469 -29.917 1.00 95.88 262 THR A N 1
ATOM 1961 C CA . THR A 1 262 ? 16.295 -0.863 -29.942 1.00 95.88 262 THR A CA 1
ATOM 1962 C C . THR A 1 262 ? 15.265 -1.002 -28.820 1.00 95.88 262 THR A C 1
ATOM 1964 O O . THR A 1 262 ? 14.120 -1.376 -29.072 1.00 95.88 262 THR A O 1
ATOM 1967 N N . PHE A 1 263 ? 15.626 -0.615 -27.599 1.00 95.56 263 PHE A N 1
ATOM 1968 C CA . PHE A 1 263 ? 14.740 -0.635 -26.442 1.00 95.56 263 PHE A CA 1
ATOM 1969 C C . PHE A 1 263 ? 13.511 0.271 -26.615 1.00 95.56 263 PHE A C 1
ATOM 1971 O O . PHE A 1 263 ? 12.381 -0.197 -26.465 1.00 95.56 263 PHE A O 1
ATOM 1978 N N . ILE A 1 264 ? 13.703 1.535 -27.004 1.00 94.88 264 ILE A N 1
ATOM 1979 C CA . ILE A 1 264 ? 12.607 2.498 -27.206 1.00 94.88 264 ILE A CA 1
ATOM 1980 C C . ILE A 1 264 ? 11.663 2.026 -28.316 1.00 94.88 264 ILE A C 1
ATOM 1982 O O . ILE A 1 264 ? 10.443 2.097 -28.163 1.00 94.88 264 ILE A O 1
ATOM 1986 N N . SER A 1 265 ? 12.199 1.504 -29.425 1.00 94.94 265 SER A N 1
ATOM 1987 C CA . SER A 1 265 ? 11.369 0.978 -30.516 1.00 94.94 265 SER A CA 1
ATOM 1988 C C . SER A 1 265 ? 10.510 -0.205 -30.059 1.00 94.94 265 SER A C 1
ATOM 1990 O O . SER A 1 265 ? 9.313 -0.248 -30.356 1.00 94.94 265 SER A O 1
ATOM 1992 N N . LYS A 1 266 ? 11.082 -1.116 -29.258 1.00 95.69 266 LYS A N 1
ATOM 1993 C CA . LYS A 1 266 ? 10.349 -2.238 -28.668 1.00 95.69 266 LYS A CA 1
ATOM 1994 C C . LYS A 1 266 ? 9.272 -1.750 -27.701 1.00 95.69 266 LYS A C 1
ATOM 1996 O O . LYS A 1 266 ? 8.146 -2.238 -27.770 1.00 95.69 266 LYS A O 1
ATOM 2001 N N . PHE A 1 267 ? 9.581 -0.773 -26.851 1.00 93.44 267 PHE A N 1
ATOM 2002 C CA . PHE A 1 267 ? 8.606 -0.179 -25.940 1.00 93.44 267 PHE A CA 1
ATOM 2003 C C . PHE A 1 267 ? 7.428 0.443 -26.685 1.00 93.44 267 PHE A C 1
ATOM 2005 O O . PHE A 1 267 ? 6.285 0.114 -26.387 1.00 93.44 267 PHE A O 1
ATOM 2012 N N . ASN A 1 268 ? 7.690 1.283 -27.687 1.00 93.44 268 ASN A N 1
ATOM 2013 C CA . ASN A 1 268 ? 6.639 1.932 -28.473 1.00 93.44 268 ASN A CA 1
ATOM 2014 C C . ASN A 1 268 ? 5.762 0.908 -29.209 1.00 93.44 268 ASN A C 1
ATOM 2016 O O . ASN A 1 268 ? 4.545 1.073 -29.291 1.00 93.44 268 ASN A O 1
ATOM 2020 N N . SER A 1 269 ? 6.369 -0.176 -29.704 1.00 93.94 269 SER A N 1
ATOM 2021 C CA . SER A 1 269 ? 5.633 -1.280 -30.322 1.00 93.94 269 SER A CA 1
ATOM 2022 C C . SER A 1 269 ? 4.711 -1.999 -29.335 1.00 93.94 269 SER A C 1
ATOM 2024 O O . SER A 1 269 ? 3.626 -2.411 -29.734 1.00 93.94 269 SER A O 1
ATOM 2026 N N . LEU A 1 270 ? 5.131 -2.183 -28.080 1.00 88.75 270 LEU A N 1
ATOM 2027 C CA . LEU A 1 270 ? 4.332 -2.855 -27.051 1.00 88.75 270 LEU A CA 1
ATOM 2028 C C . LEU A 1 270 ? 3.286 -1.925 -26.423 1.00 88.75 270 LEU A C 1
ATOM 2030 O O . LEU A 1 270 ? 2.204 -2.379 -26.059 1.00 88.75 270 LEU A O 1
ATOM 2034 N N . SER A 1 271 ? 3.583 -0.629 -26.302 1.00 88.38 271 SER A N 1
ATOM 2035 C CA . SER A 1 271 ? 2.682 0.341 -25.677 1.00 88.38 271 SER A CA 1
ATOM 2036 C C . SER A 1 271 ? 1.480 0.685 -26.551 1.00 88.38 271 SER A C 1
ATOM 2038 O O . SER A 1 271 ? 0.453 1.126 -26.031 1.00 88.38 271 SER A O 1
ATOM 2040 N N . GLY A 1 272 ? 1.597 0.532 -27.876 1.00 86.88 272 GLY A N 1
ATOM 2041 C CA . GLY A 1 272 ? 0.535 0.882 -28.822 1.00 86.88 272 GLY A CA 1
ATOM 2042 C C . GLY A 1 272 ? 0.098 2.348 -28.711 1.00 86.88 272 GLY A C 1
ATOM 2043 O O . GLY A 1 272 ? -1.070 2.655 -28.931 1.00 86.88 272 GLY A O 1
ATOM 2044 N N . GLY A 1 273 ? 1.005 3.239 -28.288 1.00 85.00 273 GLY A N 1
ATOM 2045 C CA . GLY A 1 273 ? 0.727 4.664 -28.069 1.00 85.00 273 GLY A CA 1
ATOM 2046 C C . GLY A 1 273 ? 0.036 5.006 -26.742 1.00 85.00 273 GLY A C 1
ATOM 2047 O O . GLY A 1 273 ? -0.206 6.180 -26.480 1.00 85.00 273 GLY A O 1
ATOM 2048 N N . LYS A 1 274 ? -0.259 4.018 -25.886 1.00 85.31 274 LYS A N 1
ATOM 2049 C CA . LYS A 1 274 ? -0.889 4.239 -24.567 1.00 85.31 274 LYS A CA 1
ATOM 2050 C C . LYS A 1 274 ? 0.085 4.767 -23.512 1.00 85.31 274 LYS A C 1
ATOM 2052 O O . LYS A 1 274 ? -0.337 5.414 -22.561 1.00 85.31 274 LYS A O 1
ATOM 2057 N N . CYS A 1 275 ? 1.372 4.479 -23.689 1.00 87.94 275 CYS A N 1
ATOM 2058 C CA . CYS A 1 275 ? 2.447 4.879 -22.789 1.00 87.94 275 CYS A CA 1
ATOM 2059 C C . CYS A 1 275 ? 3.543 5.597 -23.568 1.00 87.94 275 CYS A C 1
ATOM 2061 O O . CYS A 1 275 ? 3.897 5.188 -24.678 1.00 87.94 275 CYS A O 1
ATOM 2063 N N . THR A 1 276 ? 4.110 6.625 -22.949 1.00 88.88 276 THR A N 1
ATOM 2064 C CA . THR A 1 276 ? 5.194 7.445 -23.486 1.00 88.88 276 THR A CA 1
ATOM 2065 C C . THR A 1 276 ? 6.431 7.294 -22.610 1.00 88.88 276 THR A C 1
ATOM 2067 O O . THR A 1 276 ? 6.362 7.463 -21.395 1.00 88.88 276 THR A O 1
ATOM 2070 N N . LEU A 1 277 ? 7.568 7.003 -23.240 1.00 89.44 277 LEU A N 1
ATOM 2071 C CA . LEU A 1 277 ? 8.887 7.097 -22.619 1.00 89.44 277 LEU A CA 1
ATOM 2072 C C . LEU A 1 277 ? 9.467 8.492 -22.846 1.00 89.44 277 LEU A C 1
ATOM 2074 O O . LEU A 1 277 ? 9.406 9.009 -23.962 1.00 89.44 277 LEU A O 1
ATOM 2078 N N . ARG A 1 278 ? 10.070 9.065 -21.804 1.00 89.94 278 ARG A N 1
ATOM 2079 C CA . ARG A 1 278 ? 10.861 10.300 -21.854 1.00 89.94 278 ARG A CA 1
ATOM 2080 C C . ARG A 1 278 ? 12.276 9.987 -21.387 1.00 89.94 278 ARG A C 1
ATOM 2082 O O . ARG A 1 278 ? 12.440 9.455 -20.294 1.00 89.94 278 ARG A O 1
ATOM 2089 N N . ILE A 1 279 ? 13.288 10.345 -22.173 1.00 91.69 279 ILE A N 1
ATOM 2090 C CA . ILE A 1 279 ? 14.673 10.338 -21.687 1.00 91.69 279 ILE A CA 1
ATOM 2091 C C . ILE A 1 279 ? 14.853 11.535 -20.749 1.00 91.69 279 ILE A C 1
ATOM 2093 O O . ILE A 1 279 ? 14.634 12.671 -21.166 1.00 91.69 279 ILE A O 1
ATOM 2097 N N . SER A 1 280 ? 15.251 11.277 -19.505 1.00 87.69 280 SER A N 1
ATOM 2098 C CA . SER A 1 280 ? 15.488 12.292 -18.473 1.00 87.69 280 SER A CA 1
ATOM 2099 C C . SER A 1 280 ? 16.948 12.738 -18.435 1.00 87.69 280 SER A C 1
ATOM 2101 O O . SER A 1 280 ? 17.258 13.927 -18.387 1.00 87.69 280 SER A O 1
ATOM 2103 N N . SER A 1 281 ? 17.881 11.785 -18.462 1.00 88.00 281 SER A N 1
ATOM 2104 C CA . SER A 1 281 ? 19.294 12.068 -18.205 1.00 88.00 281 SER A CA 1
ATOM 2105 C C . SER A 1 281 ? 20.192 10.963 -18.774 1.00 88.00 281 SER A C 1
ATOM 2107 O O . SER A 1 281 ? 19.786 9.809 -18.861 1.00 88.00 281 SER A O 1
ATOM 2109 N N . ALA A 1 282 ? 21.411 11.309 -19.192 1.00 90.56 282 ALA A N 1
ATOM 2110 C CA . ALA A 1 282 ? 22.459 10.360 -19.591 1.00 90.56 282 ALA A CA 1
ATOM 2111 C C . ALA A 1 282 ? 23.790 10.801 -18.958 1.00 90.56 282 ALA A C 1
ATOM 2113 O O . ALA A 1 282 ? 23.799 11.087 -17.765 1.00 90.56 282 ALA A O 1
ATOM 2114 N N . ILE A 1 283 ? 24.906 10.927 -19.694 1.00 87.56 283 ILE A N 1
ATOM 2115 C CA . ILE A 1 283 ? 26.138 11.505 -19.118 1.00 87.56 283 ILE A CA 1
ATOM 2116 C C . ILE A 1 283 ? 25.825 12.847 -18.455 1.00 87.56 283 ILE A C 1
ATOM 2118 O O . ILE A 1 283 ? 25.299 13.750 -19.095 1.00 87.56 283 ILE A O 1
ATOM 2122 N N . GLN A 1 284 ? 26.183 12.990 -17.188 1.00 79.38 284 GLN A N 1
ATOM 2123 C CA . GLN A 1 284 ? 26.077 14.228 -16.433 1.00 79.38 284 GLN A CA 1
ATOM 2124 C C . GLN A 1 284 ? 27.465 14.879 -16.348 1.00 79.38 284 GLN A C 1
ATOM 2126 O O . GLN A 1 284 ? 28.499 14.216 -16.466 1.00 79.38 284 GLN A O 1
ATOM 2131 N N . GLY A 1 285 ? 27.500 16.198 -16.147 1.00 67.38 285 GLY A N 1
ATOM 2132 C CA . GLY A 1 285 ? 28.753 16.903 -15.874 1.00 67.38 285 GLY A CA 1
ATOM 2133 C C . GLY A 1 285 ? 29.430 16.398 -14.592 1.00 67.38 285 GLY A C 1
ATOM 2134 O O . GLY A 1 285 ? 28.857 15.635 -13.815 1.00 67.38 285 GLY A O 1
ATOM 2135 N N . SER A 1 286 ? 30.646 16.871 -14.323 1.00 61.25 286 SER A N 1
ATOM 2136 C CA . SER A 1 286 ? 31.466 16.462 -13.169 1.00 61.25 286 SER A CA 1
ATOM 2137 C C . SER A 1 286 ? 30.830 16.700 -11.786 1.00 61.25 286 SER A C 1
ATOM 2139 O O . SER A 1 286 ? 31.317 16.150 -10.802 1.00 61.25 286 SER A O 1
ATOM 2141 N N . THR A 1 287 ? 29.744 17.473 -11.702 1.00 59.84 287 THR A N 1
ATOM 2142 C CA . THR A 1 287 ? 28.997 17.794 -10.472 1.00 59.84 287 THR A CA 1
ATOM 2143 C C . THR A 1 287 ? 27.545 17.290 -10.487 1.00 59.84 287 THR A C 1
ATOM 2145 O O . THR A 1 287 ? 26.716 17.805 -9.738 1.00 59.84 287 THR A O 1
ATOM 2148 N N . GLY A 1 288 ? 27.202 16.346 -11.372 1.00 62.44 288 GLY A N 1
ATOM 2149 C CA . GLY A 1 288 ? 25.851 15.779 -11.452 1.00 62.44 288 GLY A CA 1
ATOM 2150 C C . GLY A 1 288 ? 25.443 14.988 -10.195 1.00 62.44 288 GLY A C 1
ATOM 2151 O O . GLY A 1 288 ? 26.316 14.465 -9.499 1.00 62.44 288 GLY A O 1
ATOM 2152 N N . PRO A 1 289 ? 24.135 14.885 -9.888 1.00 65.50 289 PRO A N 1
ATOM 2153 C CA . PRO A 1 289 ? 23.633 14.183 -8.702 1.00 65.50 289 PRO A CA 1
ATOM 2154 C C . PRO A 1 289 ? 23.821 12.655 -8.745 1.00 65.50 289 PRO A C 1
ATOM 2156 O O . PRO A 1 289 ? 23.754 12.015 -7.697 1.00 65.50 289 PRO A O 1
ATOM 2159 N N . SER A 1 290 ? 24.060 12.053 -9.918 1.00 70.44 290 SER A N 1
ATOM 2160 C CA . SER A 1 290 ? 24.202 10.597 -10.039 1.00 70.44 290 SER A CA 1
ATOM 2161 C C . SER A 1 290 ? 25.535 10.094 -9.474 1.00 70.44 290 SER A C 1
ATOM 2163 O O . SER A 1 290 ? 26.625 10.485 -9.901 1.00 70.44 290 SER A O 1
ATOM 2165 N N . VAL A 1 291 ? 25.460 9.153 -8.532 1.00 71.44 291 VAL A N 1
ATOM 2166 C CA . VAL A 1 291 ? 26.642 8.503 -7.939 1.00 71.44 291 VAL A CA 1
ATOM 2167 C C . VAL A 1 291 ? 27.256 7.427 -8.844 1.00 71.44 291 VAL A C 1
ATOM 2169 O O . VAL A 1 291 ? 28.424 7.065 -8.661 1.00 71.44 291 VAL A O 1
ATOM 2172 N N . SER A 1 292 ? 26.500 6.947 -9.835 1.00 78.06 292 SER A N 1
ATOM 2173 C CA . SER A 1 292 ? 26.900 5.870 -10.745 1.00 78.06 292 SER A CA 1
ATOM 2174 C C . SER A 1 292 ? 28.076 6.271 -11.649 1.00 78.06 292 SER A C 1
ATOM 2176 O O . SER A 1 292 ? 28.195 7.410 -12.104 1.00 78.06 292 SER A O 1
ATOM 2178 N N . SER A 1 293 ? 28.983 5.329 -11.925 1.00 83.38 293 SER A N 1
ATOM 2179 C CA . SER A 1 293 ? 30.139 5.590 -12.795 1.00 83.38 293 SER A CA 1
ATOM 2180 C C . SER A 1 293 ? 29.741 5.819 -14.253 1.00 83.38 293 SER A C 1
ATOM 2182 O O . SER A 1 293 ? 30.420 6.570 -14.949 1.00 83.38 293 SER A O 1
ATOM 2184 N N . CYS A 1 294 ? 28.625 5.241 -14.701 1.00 86.81 294 CYS A N 1
ATOM 2185 C CA . CYS A 1 294 ? 28.179 5.350 -16.084 1.00 86.81 294 CYS A CA 1
ATOM 2186 C C . CYS A 1 294 ? 27.605 6.719 -16.467 1.00 86.81 294 CYS A C 1
ATOM 2188 O O . CYS A 1 294 ? 27.655 7.089 -17.638 1.00 86.81 294 CYS A O 1
ATOM 2190 N N . HIS A 1 295 ? 27.130 7.508 -15.501 1.00 86.56 295 HIS A N 1
ATOM 2191 C CA . HIS A 1 295 ? 26.753 8.903 -15.740 1.00 86.56 295 HIS A CA 1
ATOM 2192 C C . HIS A 1 295 ? 27.952 9.858 -15.676 1.00 86.56 295 HIS A C 1
ATOM 2194 O O . HIS A 1 295 ? 27.844 10.994 -16.125 1.00 86.56 295 HIS A O 1
ATOM 2200 N N . LYS A 1 296 ? 29.103 9.429 -15.143 1.00 86.25 296 LYS A N 1
ATOM 2201 C CA . LYS A 1 296 ? 30.298 10.277 -15.018 1.00 86.25 296 LYS A CA 1
ATOM 2202 C C . LYS A 1 296 ? 31.099 10.269 -16.311 1.00 86.25 296 LYS A C 1
ATOM 2204 O O . LYS A 1 296 ? 31.259 9.220 -16.927 1.00 86.25 296 LYS A O 1
ATOM 2209 N N . LEU A 1 297 ? 31.661 11.416 -16.681 1.00 84.00 297 LEU A N 1
ATOM 2210 C CA . LEU A 1 297 ? 32.574 11.549 -17.818 1.00 84.00 297 LEU A CA 1
ATOM 2211 C C . LEU A 1 297 ? 33.980 10.998 -17.499 1.00 84.00 297 LEU A C 1
ATOM 2213 O O . LEU A 1 297 ? 34.396 10.978 -16.339 1.00 84.00 297 LEU A O 1
ATOM 2217 N N . GLY A 1 298 ? 34.725 10.589 -18.531 1.00 83.69 298 GLY A N 1
ATOM 2218 C CA . GLY A 1 298 ? 36.157 10.291 -18.434 1.00 83.69 298 GLY A CA 1
ATOM 2219 C C . GLY A 1 298 ? 36.508 8.880 -17.961 1.00 83.69 298 GLY A C 1
ATOM 2220 O O . GLY A 1 298 ? 37.634 8.654 -17.521 1.00 83.69 298 GLY A O 1
ATOM 2221 N N . ASN A 1 299 ? 35.576 7.927 -18.027 1.00 85.50 299 ASN A N 1
ATOM 2222 C CA . ASN A 1 299 ? 35.821 6.534 -17.659 1.00 85.50 299 ASN A CA 1
ATOM 2223 C C . ASN A 1 299 ? 35.250 5.551 -18.696 1.00 85.50 299 ASN A C 1
ATOM 2225 O O . ASN A 1 299 ? 34.459 5.915 -19.560 1.00 85.50 299 ASN A O 1
ATOM 2229 N N . ASN A 1 300 ? 35.639 4.278 -18.598 1.00 85.94 300 ASN A N 1
ATOM 2230 C CA . ASN A 1 300 ? 35.261 3.252 -19.580 1.00 85.94 300 ASN A CA 1
ATOM 2231 C C . ASN A 1 300 ? 33.761 2.903 -19.584 1.00 85.94 300 ASN A C 1
ATOM 2233 O O . ASN A 1 300 ? 33.301 2.233 -20.507 1.00 85.94 300 ASN A O 1
ATOM 2237 N N . ASN A 1 301 ? 33.005 3.366 -18.586 1.00 87.31 301 ASN A N 1
ATOM 2238 C CA . ASN A 1 301 ? 31.567 3.150 -18.467 1.00 87.31 301 ASN A CA 1
ATOM 2239 C C . ASN A 1 301 ? 30.772 4.422 -18.802 1.00 87.31 301 ASN A C 1
ATOM 2241 O O . ASN A 1 301 ? 29.543 4.375 -18.803 1.00 87.31 301 ASN A O 1
ATOM 2245 N N . SER A 1 302 ? 31.433 5.550 -19.079 1.00 89.44 302 SER A N 1
ATOM 2246 C CA . SER A 1 302 ? 30.782 6.820 -19.404 1.00 89.44 302 SER A CA 1
ATOM 2247 C C . SER A 1 302 ? 29.761 6.644 -20.530 1.00 89.44 302 SER A C 1
ATOM 2249 O O . SER A 1 302 ? 30.090 6.131 -21.596 1.00 89.44 302 SER A O 1
ATOM 2251 N N . GLY A 1 303 ? 28.513 7.045 -20.301 1.00 89.44 303 GLY A N 1
ATOM 2252 C CA . GLY A 1 303 ? 27.452 6.992 -21.308 1.00 89.44 303 GLY A CA 1
ATOM 2253 C C . GLY A 1 303 ? 26.938 5.595 -21.631 1.00 89.44 303 GLY A C 1
ATOM 2254 O O . GLY A 1 303 ? 26.426 5.391 -22.728 1.00 89.44 303 GLY A O 1
ATOM 2255 N N . THR A 1 304 ? 27.082 4.642 -20.708 1.00 92.50 304 THR A N 1
ATOM 2256 C CA . THR A 1 304 ? 26.455 3.307 -20.810 1.00 92.50 304 THR A CA 1
ATOM 2257 C C . THR A 1 304 ? 25.072 3.239 -20.158 1.00 92.50 304 THR A C 1
ATOM 2259 O O . THR A 1 304 ? 24.345 2.278 -20.385 1.00 92.50 304 THR A O 1
ATOM 2262 N N . CYS A 1 305 ? 24.673 4.272 -19.406 1.00 90.94 305 CYS A N 1
ATOM 2263 C CA . CYS A 1 305 ? 23.374 4.335 -18.742 1.00 90.94 305 CYS A CA 1
ATOM 2264 C C . CYS A 1 305 ? 22.531 5.528 -19.200 1.00 90.94 305 CYS A C 1
ATOM 2266 O O . CYS A 1 305 ? 23.067 6.561 -19.615 1.00 90.94 305 CYS A O 1
ATOM 2268 N N . VAL A 1 306 ? 21.212 5.377 -19.082 1.00 91.19 306 VAL A N 1
ATOM 2269 C CA . VAL A 1 306 ? 20.208 6.409 -19.358 1.00 91.19 306 VAL A CA 1
ATOM 2270 C C . VAL A 1 306 ? 19.095 6.320 -18.317 1.00 91.19 306 VAL A C 1
ATOM 2272 O O . VAL A 1 306 ? 18.627 5.229 -17.994 1.00 91.19 306 VAL A O 1
ATOM 2275 N N . ASP A 1 307 ? 18.649 7.476 -17.841 1.00 89.12 307 ASP A N 1
ATOM 2276 C CA . ASP A 1 307 ? 17.507 7.620 -16.948 1.00 89.12 307 ASP A CA 1
ATOM 2277 C C . ASP A 1 307 ? 16.244 7.944 -17.753 1.00 89.12 307 ASP A C 1
ATOM 2279 O O . ASP A 1 307 ? 16.261 8.817 -18.629 1.00 89.12 307 ASP A O 1
ATOM 2283 N N . PHE A 1 308 ? 15.132 7.284 -17.430 1.00 88.81 308 PHE A N 1
ATOM 2284 C CA . PHE A 1 308 ? 13.847 7.462 -18.108 1.00 88.81 308 PHE A CA 1
ATOM 2285 C C . PHE A 1 308 ? 12.713 7.847 -17.153 1.00 88.81 308 PHE A C 1
ATOM 2287 O O . PHE A 1 308 ? 12.674 7.408 -16.006 1.00 88.81 308 PHE A O 1
ATOM 2294 N N . ASN A 1 309 ? 11.730 8.586 -17.670 1.00 86.38 309 ASN A N 1
ATOM 2295 C CA . ASN A 1 309 ? 10.406 8.743 -17.063 1.00 86.38 309 ASN A CA 1
ATOM 2296 C C . ASN A 1 309 ? 9.336 8.076 -17.937 1.00 86.38 309 ASN A C 1
ATOM 2298 O O . ASN A 1 309 ? 9.437 8.060 -19.168 1.00 86.38 309 ASN A O 1
ATOM 2302 N N . LEU A 1 310 ? 8.280 7.577 -17.294 1.00 85.44 310 LEU A N 1
ATOM 2303 C CA . LEU A 1 310 ? 7.110 6.983 -17.941 1.00 85.44 310 LEU A CA 1
ATOM 2304 C C . LEU A 1 310 ? 5.896 7.900 -17.790 1.00 85.44 310 LEU A C 1
ATOM 2306 O O . LEU A 1 310 ? 5.611 8.355 -16.691 1.00 85.44 310 LEU A O 1
ATOM 2310 N N . LEU A 1 311 ? 5.167 8.137 -18.883 1.00 79.81 311 LEU A N 1
ATOM 2311 C CA . LEU A 1 311 ? 3.977 8.993 -18.917 1.00 79.81 311 LEU A CA 1
ATOM 2312 C C . LEU A 1 311 ? 2.791 8.278 -19.602 1.00 79.81 311 LEU A C 1
ATOM 2314 O O . LEU A 1 311 ? 3.017 7.574 -20.591 1.00 79.81 311 LEU A O 1
ATOM 2318 N N . PRO A 1 312 ? 1.531 8.491 -19.166 1.00 70.50 312 PRO A N 1
ATOM 2319 C CA . PRO A 1 312 ? 1.138 9.196 -17.941 1.00 70.50 312 PRO A CA 1
ATOM 2320 C C . PRO A 1 312 ? 1.604 8.434 -16.691 1.00 70.50 312 PRO A C 1
ATOM 2322 O O . PRO A 1 312 ? 1.807 7.222 -16.761 1.00 70.50 312 PRO A O 1
ATOM 2325 N N . ASP A 1 313 ? 1.777 9.142 -15.571 1.00 60.84 313 ASP A N 1
ATOM 2326 C CA . ASP A 1 313 ? 2.305 8.583 -14.321 1.00 60.84 313 ASP A CA 1
ATOM 2327 C C . ASP A 1 313 ? 1.582 7.277 -13.929 1.00 60.84 313 ASP A C 1
ATOM 2329 O O . ASP A 1 313 ? 0.443 7.264 -13.462 1.00 60.84 313 ASP A O 1
ATOM 2333 N N . HIS A 1 314 ? 2.289 6.161 -14.123 1.00 61.31 314 HIS A N 1
ATOM 2334 C CA . HIS A 1 314 ? 2.061 4.855 -13.496 1.00 61.31 314 HIS A CA 1
ATOM 2335 C C . HIS A 1 314 ? 0.747 4.097 -13.793 1.00 61.31 314 HIS A C 1
ATOM 2337 O O . HIS A 1 314 ? 0.359 3.223 -13.018 1.00 61.31 314 HIS A O 1
ATOM 2343 N N . ALA A 1 315 ? 0.103 4.309 -14.945 1.00 54.25 315 ALA A N 1
ATOM 2344 C CA . ALA A 1 315 ? -1.010 3.460 -15.404 1.00 54.25 315 ALA A CA 1
ATOM 2345 C C . ALA A 1 315 ? -0.511 2.230 -16.194 1.00 54.25 315 ALA A C 1
ATOM 2347 O O . ALA A 1 315 ? -0.314 2.348 -17.394 1.00 54.25 315 ALA A O 1
ATOM 2348 N N . ASN A 1 316 ? -0.265 1.066 -15.568 1.00 67.62 316 ASN A N 1
ATOM 2349 C CA . ASN A 1 316 ? 0.215 -0.205 -16.184 1.00 67.62 316 ASN A CA 1
ATOM 2350 C C . ASN A 1 316 ? 1.454 -0.120 -17.125 1.00 67.62 316 ASN A C 1
ATOM 2352 O O . ASN A 1 316 ? 1.962 -1.139 -17.587 1.00 67.62 316 ASN A O 1
ATOM 2356 N N . CYS A 1 317 ? 1.999 1.071 -17.388 1.00 77.62 317 CYS A N 1
ATOM 2357 C CA . CYS A 1 317 ? 3.084 1.329 -18.332 1.00 77.62 317 CYS A CA 1
ATOM 2358 C C . CYS A 1 317 ? 4.424 0.750 -17.876 1.00 77.62 317 CYS A C 1
ATOM 2360 O O . CYS A 1 317 ? 5.298 0.501 -18.705 1.00 77.62 317 CYS A O 1
ATOM 2362 N N . TYR A 1 318 ? 4.575 0.500 -16.573 1.00 77.75 318 TYR A N 1
ATOM 2363 C CA . TYR A 1 318 ? 5.733 -0.197 -16.022 1.00 77.75 318 TYR A CA 1
ATOM 2364 C C . TYR A 1 318 ? 5.815 -1.639 -16.555 1.00 77.75 318 TYR A C 1
ATOM 2366 O O . TYR A 1 318 ? 6.899 -2.108 -16.880 1.00 77.75 318 TYR A O 1
ATOM 2374 N N . GLU A 1 319 ? 4.684 -2.329 -16.751 1.00 75.75 319 GLU A N 1
ATOM 2375 C CA . GLU A 1 319 ? 4.672 -3.701 -17.288 1.00 75.75 319 GLU A CA 1
ATOM 2376 C C . GLU A 1 319 ? 5.168 -3.728 -18.730 1.00 75.75 319 GLU A C 1
ATOM 2378 O O . GLU A 1 319 ? 5.988 -4.565 -19.106 1.00 75.75 319 GLU A O 1
ATOM 2383 N N . VAL A 1 320 ? 4.731 -2.746 -19.520 1.00 82.44 320 VAL A N 1
ATOM 2384 C CA . VAL A 1 320 ? 5.189 -2.545 -20.897 1.00 82.44 320 VAL A CA 1
ATOM 2385 C C . VAL A 1 320 ? 6.687 -2.233 -20.933 1.00 82.44 320 VAL A C 1
ATOM 2387 O O . VAL A 1 320 ? 7.403 -2.768 -21.780 1.00 82.44 320 VAL A O 1
ATOM 2390 N N . PHE A 1 321 ? 7.177 -1.409 -20.003 1.00 86.69 321 PHE A N 1
ATOM 2391 C CA . PHE A 1 321 ? 8.598 -1.084 -19.865 1.00 86.69 321 PHE A CA 1
ATOM 2392 C C . PHE A 1 321 ? 9.443 -2.329 -19.606 1.00 86.69 321 PHE A C 1
ATOM 2394 O O . PHE A 1 321 ? 10.408 -2.587 -20.329 1.00 86.69 321 PHE A O 1
ATOM 2401 N N . TYR A 1 322 ? 9.047 -3.146 -18.632 1.00 81.50 322 TYR A N 1
ATOM 2402 C CA . TYR A 1 322 ? 9.748 -4.386 -18.315 1.00 81.50 322 TYR A CA 1
ATOM 2403 C C . TYR A 1 322 ? 9.722 -5.388 -19.457 1.00 81.50 322 TYR A C 1
ATOM 2405 O O . TYR A 1 322 ? 10.752 -5.980 -19.790 1.00 81.50 322 TYR A O 1
ATOM 2413 N N . GLN A 1 323 ? 8.560 -5.566 -20.083 1.00 82.00 323 GLN A N 1
ATOM 2414 C CA . GLN A 1 323 ? 8.428 -6.464 -21.220 1.00 82.00 323 GLN A CA 1
ATOM 2415 C C . GLN A 1 323 ? 9.309 -5.995 -22.387 1.00 82.00 323 GLN A C 1
ATOM 2417 O O . GLN A 1 323 ? 9.967 -6.813 -23.028 1.00 82.00 323 GLN A O 1
ATOM 2422 N N . ALA A 1 324 ? 9.407 -4.683 -22.616 1.00 88.69 324 ALA A N 1
ATOM 2423 C CA . ALA A 1 324 ? 10.320 -4.116 -23.601 1.00 88.69 324 ALA A CA 1
ATOM 2424 C C . ALA A 1 324 ? 11.791 -4.353 -23.240 1.00 88.69 324 ALA A C 1
ATOM 2426 O O . ALA A 1 324 ? 12.574 -4.721 -24.114 1.00 88.69 324 ALA A O 1
ATOM 2427 N N . ALA A 1 325 ? 12.175 -4.190 -21.971 1.00 87.38 325 ALA A N 1
ATOM 2428 C CA . ALA A 1 325 ? 13.548 -4.411 -21.519 1.00 87.38 325 ALA A CA 1
ATOM 2429 C C . ALA A 1 325 ? 13.965 -5.863 -21.776 1.00 87.38 325 ALA A C 1
ATOM 2431 O O . ALA A 1 325 ? 14.993 -6.111 -22.408 1.00 87.38 325 ALA A O 1
ATOM 2432 N N . LYS A 1 326 ? 13.092 -6.805 -21.406 1.00 84.00 326 LYS A N 1
ATOM 2433 C CA . LYS A 1 326 ? 13.282 -8.237 -21.630 1.00 84.00 326 LYS A CA 1
ATOM 2434 C C . LYS A 1 326 ? 13.369 -8.603 -23.112 1.00 84.00 326 LYS A C 1
ATOM 2436 O O . LYS A 1 326 ? 14.283 -9.314 -23.515 1.00 84.00 326 LYS A O 1
ATOM 2441 N N . ASP A 1 327 ? 12.434 -8.120 -23.922 1.00 87.81 327 ASP A N 1
ATOM 2442 C CA . ASP A 1 327 ? 12.334 -8.522 -25.327 1.00 87.81 327 ASP A CA 1
ATOM 2443 C C . ASP A 1 327 ? 13.339 -7.814 -26.237 1.00 87.81 327 ASP A C 1
ATOM 2445 O O . ASP A 1 327 ? 13.664 -8.322 -27.309 1.00 87.81 327 ASP A O 1
ATOM 2449 N N . SER A 1 328 ? 13.807 -6.626 -25.849 1.00 90.56 328 SER A N 1
ATOM 2450 C CA . SER A 1 328 ? 14.762 -5.855 -26.649 1.00 90.56 328 SER A CA 1
ATOM 2451 C C . SER A 1 328 ? 16.141 -6.507 -26.714 1.00 90.56 328 SER A C 1
ATOM 2453 O O . SER A 1 328 ? 16.903 -6.201 -27.625 1.00 90.56 328 SER A O 1
ATOM 2455 N N . SER A 1 329 ? 16.483 -7.367 -25.742 1.00 87.44 329 SER A N 1
ATOM 2456 C CA . SER A 1 329 ? 17.852 -7.877 -25.537 1.00 87.44 329 SER A CA 1
ATOM 2457 C C . SER A 1 329 ? 18.913 -6.762 -25.491 1.00 87.44 329 SER A C 1
ATOM 2459 O O . SER A 1 329 ? 20.087 -6.993 -25.776 1.00 87.44 329 SER A O 1
ATOM 2461 N N . ALA A 1 330 ? 18.492 -5.537 -25.168 1.00 90.00 330 ALA A N 1
ATOM 2462 C CA . ALA A 1 330 ? 19.309 -4.332 -25.222 1.00 90.00 330 ALA A CA 1
ATOM 2463 C C . ALA A 1 330 ? 19.646 -3.801 -23.825 1.00 90.00 330 ALA A C 1
ATOM 2465 O O . ALA A 1 330 ? 20.571 -3.014 -23.678 1.00 90.00 330 ALA A O 1
ATOM 2466 N N . VAL A 1 331 ? 18.910 -4.233 -22.804 1.00 89.62 331 VAL A N 1
ATOM 2467 C CA . VAL A 1 331 ? 19.087 -3.780 -21.427 1.00 89.62 331 VAL A CA 1
ATOM 2468 C C . VAL A 1 331 ? 19.905 -4.809 -20.660 1.00 89.62 331 VAL A C 1
ATOM 2470 O O . VAL A 1 331 ? 19.574 -5.990 -20.676 1.00 89.62 331 VAL A O 1
ATOM 2473 N N . VAL A 1 332 ? 20.972 -4.368 -19.998 1.00 85.06 332 VAL A N 1
ATOM 2474 C CA . VAL A 1 332 ? 21.834 -5.202 -19.141 1.00 85.06 332 VAL A CA 1
ATOM 2475 C C . VAL A 1 332 ? 21.243 -5.289 -17.753 1.00 85.06 332 VAL A C 1
ATOM 2477 O O . VAL A 1 332 ? 21.121 -6.368 -17.182 1.00 85.06 332 VAL A O 1
ATOM 2480 N N . SER A 1 333 ? 20.868 -4.143 -17.205 1.00 83.50 333 SER A N 1
ATOM 2481 C CA . SER A 1 333 ? 20.239 -4.048 -15.902 1.00 83.50 333 SER A CA 1
ATOM 2482 C C . SER A 1 333 ? 19.458 -2.755 -15.804 1.00 83.50 333 SER A C 1
ATOM 2484 O O . SER A 1 333 ? 19.748 -1.793 -16.511 1.00 83.50 333 SER A O 1
ATOM 2486 N N . PHE A 1 334 ? 18.515 -2.694 -14.884 1.00 80.81 334 PHE A N 1
ATOM 2487 C CA . PHE A 1 334 ? 17.931 -1.428 -14.470 1.00 80.81 334 PHE A CA 1
ATOM 2488 C C . PHE A 1 334 ? 17.651 -1.466 -12.972 1.00 80.81 334 PHE A C 1
ATOM 2490 O O . PHE A 1 334 ? 17.558 -2.534 -12.365 1.00 80.81 334 PHE A O 1
ATOM 2497 N N . LEU A 1 335 ? 17.500 -0.283 -12.398 1.00 68.00 335 LEU A N 1
ATOM 2498 C CA . LEU A 1 335 ? 17.006 -0.079 -11.046 1.00 68.00 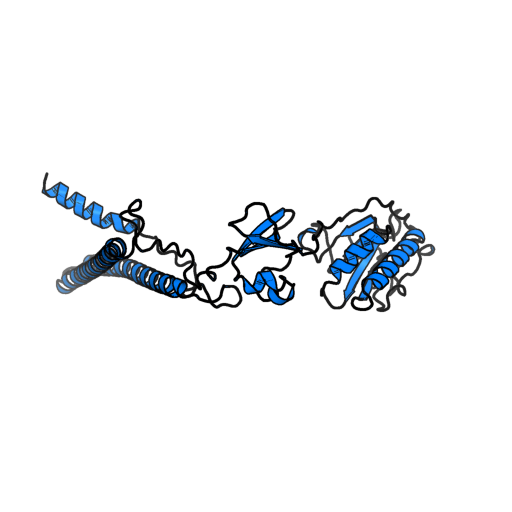335 LEU A CA 1
ATOM 2499 C C . LEU A 1 335 ? 15.613 0.512 -11.202 1.00 68.00 335 LEU A C 1
ATOM 2501 O O . LEU A 1 335 ? 15.475 1.535 -11.877 1.00 68.00 335 LEU A O 1
ATOM 2505 N N . ASP A 1 336 ? 14.592 -0.145 -10.651 1.00 63.09 336 ASP A N 1
ATOM 2506 C CA . ASP A 1 336 ? 13.245 0.412 -10.724 1.00 63.09 336 ASP A CA 1
ATOM 2507 C C . ASP A 1 336 ? 12.853 1.051 -9.398 1.00 63.09 336 ASP A C 1
ATOM 2509 O O . ASP A 1 336 ? 12.878 0.431 -8.338 1.00 63.09 336 ASP A O 1
ATOM 2513 N N . GLU A 1 337 ? 12.495 2.321 -9.482 1.00 56.81 337 GLU A N 1
ATOM 2514 C CA . GLU A 1 337 ? 12.031 3.121 -8.362 1.00 56.81 337 GLU A CA 1
ATOM 2515 C C . GLU A 1 337 ? 10.520 2.969 -8.132 1.00 56.81 337 GLU A C 1
ATOM 2517 O O . GLU A 1 337 ? 10.027 3.413 -7.093 1.00 56.81 337 GLU A O 1
ATOM 2522 N N . TYR A 1 338 ? 9.789 2.350 -9.071 1.00 54.59 338 TYR A N 1
ATOM 2523 C CA . TYR A 1 338 ? 8.322 2.311 -9.077 1.00 54.59 338 TYR A CA 1
ATOM 2524 C C . TYR A 1 338 ? 7.709 0.966 -8.677 1.00 54.59 338 TYR A C 1
ATOM 2526 O O . TYR A 1 338 ? 6.549 0.921 -8.259 1.00 54.59 338 TYR A O 1
ATOM 2534 N N . VAL A 1 339 ? 8.462 -0.128 -8.766 1.00 54.31 339 VAL A N 1
ATOM 2535 C CA . VAL A 1 339 ? 8.150 -1.387 -8.092 1.00 54.31 339 VAL A CA 1
ATOM 2536 C C . VAL A 1 339 ? 8.962 -1.448 -6.803 1.00 54.31 339 VAL A C 1
ATOM 2538 O O . VAL A 1 339 ? 10.183 -1.561 -6.839 1.00 54.31 339 VAL A O 1
ATOM 2541 N N . ASP A 1 340 ? 8.283 -1.418 -5.652 1.00 55.16 340 ASP A N 1
ATOM 2542 C CA . ASP A 1 340 ? 8.923 -1.379 -4.325 1.00 55.16 340 ASP A CA 1
ATOM 2543 C C . ASP A 1 340 ? 9.921 -2.528 -4.093 1.00 55.16 340 ASP A C 1
ATOM 2545 O O . ASP A 1 340 ? 10.928 -2.353 -3.412 1.00 55.16 340 ASP A O 1
ATOM 2549 N N . THR A 1 341 ? 9.690 -3.694 -4.705 1.00 53.12 341 THR A N 1
ATOM 2550 C CA . THR A 1 341 ? 10.594 -4.857 -4.632 1.00 53.12 341 THR A CA 1
ATOM 2551 C C . THR A 1 341 ? 11.851 -4.707 -5.492 1.00 53.12 341 THR A C 1
ATOM 2553 O O . THR A 1 341 ? 12.786 -5.492 -5.374 1.00 53.12 341 THR A O 1
ATOM 2556 N N . CYS A 1 342 ? 11.885 -3.705 -6.372 1.00 57.91 342 CYS A N 1
ATOM 2557 C CA . CYS A 1 342 ? 12.950 -3.485 -7.346 1.00 57.91 342 CYS A CA 1
ATOM 2558 C C . CYS A 1 342 ? 13.873 -2.316 -7.019 1.00 57.91 342 CYS A C 1
ATOM 2560 O O . CYS A 1 342 ? 14.834 -2.065 -7.751 1.00 57.91 342 CYS A O 1
ATOM 2562 N N . LYS A 1 343 ? 13.581 -1.625 -5.917 1.00 59.44 343 LYS A N 1
ATOM 2563 C CA . LYS A 1 343 ? 14.275 -0.422 -5.493 1.00 59.44 343 LYS A CA 1
ATOM 2564 C C . LYS A 1 343 ? 15.563 -0.785 -4.747 1.00 59.44 343 LYS A C 1
ATOM 2566 O O . LYS A 1 343 ? 15.493 -1.302 -3.631 1.00 59.44 343 LYS A O 1
ATOM 2571 N N . PRO A 1 344 ? 16.756 -0.507 -5.296 1.00 53.44 344 PRO A N 1
ATOM 2572 C CA . PRO A 1 344 ? 17.993 -0.644 -4.536 1.00 53.44 344 PRO A CA 1
ATOM 2573 C C . PRO A 1 344 ? 18.141 0.504 -3.522 1.00 53.44 344 PRO A C 1
ATOM 2575 O O . PRO A 1 344 ? 17.576 1.588 -3.678 1.00 53.44 344 PRO A O 1
ATOM 2578 N N . SER A 1 345 ? 18.976 0.307 -2.500 1.00 49.91 345 SER A N 1
ATOM 2579 C CA . SER A 1 345 ? 19.222 1.284 -1.423 1.00 49.91 345 SER A CA 1
ATOM 2580 C C . SER A 1 345 ? 19.991 2.551 -1.844 1.00 49.91 345 SER A C 1
ATOM 2582 O O . SER A 1 345 ? 20.249 3.410 -1.004 1.00 49.91 345 SER A O 1
ATOM 2584 N N . ASN A 1 346 ? 20.367 2.682 -3.121 1.00 48.56 346 ASN A N 1
ATOM 2585 C CA . ASN A 1 346 ? 21.213 3.754 -3.657 1.00 48.56 346 ASN A CA 1
ATOM 2586 C C . ASN A 1 346 ? 20.550 4.595 -4.768 1.00 48.56 346 ASN A C 1
ATOM 2588 O O . ASN A 1 346 ? 21.247 5.370 -5.422 1.00 48.56 346 ASN A O 1
ATOM 2592 N N . ALA A 1 347 ? 19.238 4.457 -4.992 1.00 52.62 347 ALA A N 1
ATOM 2593 C CA . ALA A 1 347 ? 18.510 5.263 -5.969 1.00 52.62 347 ALA A CA 1
ATOM 2594 C C . ALA A 1 347 ? 18.460 6.742 -5.533 1.00 52.62 347 ALA A C 1
ATOM 2596 O O . ALA A 1 347 ? 17.875 7.085 -4.504 1.00 52.62 347 ALA A O 1
ATOM 2597 N N . THR A 1 348 ? 19.101 7.621 -6.304 1.00 47.66 348 THR A N 1
ATOM 2598 C CA . THR A 1 348 ? 19.056 9.079 -6.130 1.00 47.66 348 THR A CA 1
ATOM 2599 C C . THR A 1 348 ? 18.254 9.684 -7.278 1.00 47.66 348 THR A C 1
ATOM 2601 O O . THR A 1 348 ? 18.835 10.218 -8.223 1.00 47.66 348 THR A O 1
ATOM 2604 N N . GLY A 1 349 ? 16.929 9.556 -7.239 1.00 56.16 349 GLY A N 1
ATOM 2605 C CA . GLY A 1 349 ? 16.074 10.022 -8.326 1.00 56.16 349 GLY A CA 1
ATOM 2606 C C . GLY A 1 349 ? 14.605 9.658 -8.147 1.00 56.16 349 GLY A C 1
ATOM 2607 O O . GLY A 1 349 ? 14.235 9.001 -7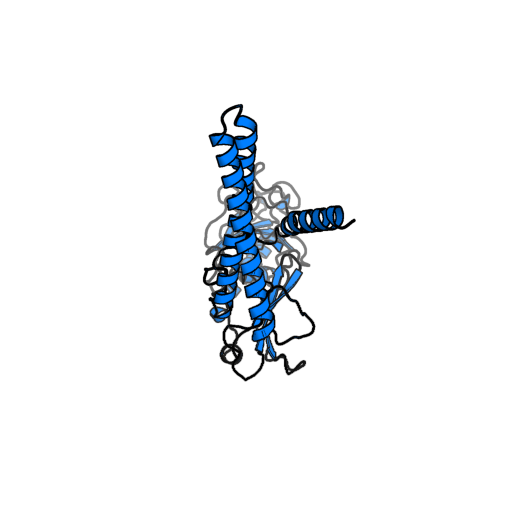.179 1.00 56.16 349 GLY A O 1
ATOM 2608 N N . GLY A 1 350 ? 13.788 10.197 -9.054 1.00 64.56 350 GLY A N 1
ATOM 2609 C CA . GLY A 1 350 ? 12.422 9.764 -9.355 1.00 64.56 350 GLY A CA 1
ATOM 2610 C C . GLY A 1 350 ? 12.332 9.185 -10.779 1.00 64.56 350 GLY A C 1
ATOM 2611 O O . GLY A 1 350 ? 11.282 9.324 -11.403 1.00 64.56 350 GLY A O 1
ATOM 2612 N N . ASN A 1 351 ? 13.439 8.654 -11.323 1.00 78.88 351 ASN A N 1
ATOM 2613 C CA . ASN A 1 351 ? 13.624 8.171 -12.695 1.00 78.88 351 ASN A CA 1
ATOM 2614 C C . ASN A 1 351 ? 14.034 6.684 -12.724 1.00 78.88 351 ASN A C 1
ATOM 2616 O O . ASN A 1 351 ? 14.746 6.204 -11.848 1.00 78.88 351 ASN A O 1
ATOM 2620 N N . ILE A 1 352 ? 13.706 5.967 -13.802 1.00 83.19 352 ILE A N 1
ATOM 2621 C CA . ILE A 1 352 ? 14.179 4.589 -14.017 1.00 83.19 352 ILE A CA 1
ATOM 2622 C C . ILE A 1 352 ? 15.597 4.625 -14.574 1.00 83.19 352 ILE A C 1
ATOM 2624 O O . ILE A 1 352 ? 15.800 5.061 -15.709 1.00 83.19 352 ILE A O 1
ATOM 2628 N N . HIS A 1 353 ? 16.560 4.131 -13.804 1.00 85.38 353 HIS A N 1
ATOM 2629 C CA . HIS A 1 353 ? 17.963 4.077 -14.198 1.00 85.38 353 HIS A CA 1
ATOM 2630 C C . HIS A 1 353 ? 18.262 2.788 -14.971 1.00 85.38 353 HIS A C 1
ATOM 2632 O O . HIS A 1 353 ? 18.153 1.693 -14.415 1.00 85.38 353 HIS A O 1
ATOM 2638 N N . VAL A 1 354 ? 18.659 2.899 -16.240 1.00 89.19 354 VAL A N 1
ATOM 2639 C CA . VAL A 1 354 ? 18.862 1.752 -17.141 1.00 89.19 354 VAL A CA 1
ATOM 2640 C C . VAL A 1 354 ? 20.299 1.697 -17.640 1.00 89.19 354 VAL A C 1
ATOM 2642 O O . VAL A 1 354 ? 20.812 2.676 -18.171 1.00 89.19 354 VAL A O 1
ATOM 2645 N N . ASN A 1 355 ? 20.921 0.526 -17.529 1.00 90.19 355 ASN A N 1
ATOM 2646 C CA . ASN A 1 355 ? 22.243 0.203 -18.055 1.00 90.19 355 ASN A CA 1
ATOM 2647 C C . ASN A 1 355 ? 22.110 -0.617 -19.348 1.00 90.19 355 ASN A C 1
ATOM 2649 O O . ASN A 1 355 ? 21.394 -1.626 -19.369 1.00 90.19 355 ASN A O 1
ATOM 2653 N N . PHE A 1 356 ? 22.805 -0.201 -20.406 1.00 92.25 356 PHE A N 1
ATOM 2654 C CA . PHE A 1 356 ? 22.717 -0.777 -21.751 1.00 92.25 356 PHE A CA 1
ATOM 2655 C C . PHE A 1 356 ? 23.961 -1.556 -22.145 1.00 92.25 356 PHE A C 1
ATOM 2657 O O . PHE A 1 356 ? 25.103 -1.108 -21.915 1.00 92.25 356 PHE A O 1
#

Foldseek 3Di:
DVVVVVVVVVVCVVVVCVVVPPLPPVDDLQQADDLAHHHDFPLSVVVSVLNVLSVVLNVLVVVLVVLLVVLVVLCVPCPPPVVSVVVSVVSNVVSVVSNVVSVVVQVVVQVCCCVPPDPDPPCPSDRPSPPPPDPRHDPQPPDFFKWKWWFADDFPDTDTDIDGDHPVCVVVDDDPVVVPRHPPPPGGFKIWIDGPVDPPDTDDIDGHPPPDQDQFDPADFDWWDLDQVQWDWCLVLFVDRAEPADVSTATAHPLLSVLVNLLSVQLCVLCVPVKGKHWHYFQHEPPDPDPDPCNHHRDRNPRQKTWIDMPPPPDCSVVSSSVSCVVSSSFRGKQDPPPPSRHDPRDPDPTIMTGD

Sequence (356 aa):
MKKYLFLGLIIAFLIAPVVVLAGDLSGPLVPCGTRTTEPCTFCHLFVLAQTIIDFITTGIFILAVVFIIIGGLTILLAGAVPSNLELGKKIITNAIIGVVIALLAWTVINMIFNTLVSTDKTKFPAPWNDIECEGGGITPPTGKNLYCHIIQNEGDTAKMVEYYFSEIFCQTGCDSEHCAGKPPLKNCFKWCCLDKDKSGQDFACEGTEKKPCQQAFSVSSSSGCSDISTCVDISNYTPTHGCESNNGKCLVSQTAAQKVQTFISKFNSLSGGKCTLRISSAIQGSTGPSVSSCHKLGNNNSGTCVDFNLLPDHANCYEVFYQAAKDSSAVVSFLDEYVDTCKPSNATGGNIHVNF

Radius of gyration: 34.1 Å; chains: 1; bounding box: 66×54×94 Å

pLDDT: mean 71.32, std 18.77, range [32.19, 96.0]

Secondary structure (DSSP, 8-state):
-HHHHHHHHHHHHHHGGGG-------S-SS-SSSTTSPPP-HHHHHHHHHHHHHHHHHHHHHHHHHHHHHHHHHHHT-TT-HHHHHHHHHHHHHHHHHHHHHHHHHHHHHHHHHHHT---GGGPSPPTT-----S-S----SS--EEEEEEEEETTEEEEEEEE--HHHHHS---HHHHTTSTT-TTEEEEEEEETT-TT--EEEES---PPP-SB-S-PPPPP-SSGGGSEE-TTSSSS----STTT--EE-HHHHHHHHHHHHHHHHHHTTSSEEEEEESSPPTT-S--SGGGSSSSTTTT-EEEEEEESTTSSHHHHHHHHHHHHT--SEEE-SSSGGG--TT--SSSEEEE-